Protein AF-A0A965CC34-F1 (afdb_monomer_lite)

Secondary structure (DSSP, 8-state):
-----SS---SSTTSEEEETTEEEEE-SSSEEEESSSEEEEP-TTHHHHHHHB-STTGGG-EEEEEGGGTEEEEEE-BTT-SS--EEEEEETTTTEEEEEE---SEEE--SSSSS-EEE-TTS-EEESS-SSEE-SSSS-EE--EEEEPPPB-SSSTTEEEEEEEEE--EE-TTPPTT---EEEEEEEEESSTTPPTT-PPTTT---EEEEEETT---B---EEESEEEEEEEE--TT---EE---EEEEEEEEE--S---

Structure (mmCIF, N/CA/C/O backbone):
data_AF-A0A965CC34-F1
#
_entry.id   AF-A0A965CC34-F1
#
loop_
_atom_site.group_PDB
_atom_site.id
_atom_site.type_symbol
_atom_site.label_atom_id
_atom_site.label_alt_id
_atom_site.label_comp_id
_atom_site.label_asym_id
_atom_site.label_entity_id
_atom_site.label_seq_id
_atom_site.pdbx_PDB_ins_code
_atom_site.Cartn_x
_atom_site.Cartn_y
_atom_site.Cartn_z
_atom_site.occupancy
_atom_site.B_iso_or_equiv
_atom_site.auth_seq_id
_atom_site.auth_comp_id
_atom_site.auth_asym_id
_atom_site.auth_atom_id
_atom_site.pdbx_PDB_model_num
ATOM 1 N N . ALA A 1 1 ? -34.365 8.353 18.454 1.00 64.19 1 ALA A N 1
ATOM 2 C CA . ALA A 1 1 ? -33.314 7.778 17.591 1.00 64.19 1 ALA A CA 1
ATOM 3 C C . ALA A 1 1 ? -33.977 7.247 16.325 1.00 64.19 1 ALA A C 1
ATOM 5 O O . ALA A 1 1 ? -35.030 6.634 16.446 1.00 64.19 1 ALA A O 1
ATOM 6 N N . GLN A 1 2 ? -33.421 7.529 15.146 1.00 77.69 2 GLN A N 1
ATOM 7 C CA . GLN A 1 2 ? -33.900 7.017 13.856 1.00 77.69 2 GLN A CA 1
ATOM 8 C C . GLN A 1 2 ? -32.904 5.964 13.358 1.00 77.69 2 GLN A C 1
ATOM 10 O O . GLN A 1 2 ? -31.703 6.218 13.379 1.00 77.69 2 GLN A O 1
ATOM 15 N N . LEU A 1 3 ? -33.389 4.788 12.947 1.00 78.38 3 LEU A N 1
ATOM 16 C CA . LEU A 1 3 ? -32.556 3.751 12.334 1.00 78.38 3 LEU A CA 1
ATOM 17 C C . LEU A 1 3 ? -32.165 4.199 10.918 1.00 78.38 3 LEU A C 1
ATOM 19 O O . LEU A 1 3 ? -33.041 4.511 10.114 1.00 78.38 3 LEU A O 1
ATOM 23 N N . LEU A 1 4 ? -30.862 4.257 10.634 1.00 77.44 4 LEU A N 1
ATOM 24 C CA . LEU A 1 4 ? -30.322 4.754 9.359 1.00 77.44 4 LEU A CA 1
ATOM 25 C C . LEU A 1 4 ? -29.967 3.632 8.369 1.00 77.44 4 LEU A C 1
ATOM 27 O O . LEU A 1 4 ? -29.810 3.893 7.180 1.00 77.44 4 LEU A O 1
ATOM 31 N N . GLY A 1 5 ? -29.861 2.392 8.846 1.00 76.50 5 GLY A N 1
ATOM 32 C CA . GLY A 1 5 ? -29.592 1.205 8.041 1.00 76.50 5 GLY A CA 1
ATOM 33 C C . GLY A 1 5 ? -29.791 -0.066 8.864 1.00 76.50 5 GLY A C 1
ATOM 34 O O . GLY A 1 5 ? -29.575 -0.056 10.073 1.00 76.50 5 GLY A O 1
ATOM 35 N N . ASP A 1 6 ? -30.218 -1.135 8.199 1.00 73.62 6 ASP A N 1
ATOM 36 C CA . ASP A 1 6 ? -30.360 -2.488 8.748 1.00 73.62 6 ASP A CA 1
ATOM 37 C C . ASP A 1 6 ? -29.499 -3.456 7.913 1.00 73.62 6 ASP A C 1
ATOM 39 O O . ASP A 1 6 ? -29.104 -3.116 6.795 1.00 73.62 6 ASP A O 1
ATOM 43 N N . ASN A 1 7 ? -29.181 -4.641 8.438 1.00 84.00 7 ASN A N 1
ATOM 44 C CA . ASN A 1 7 ? -28.269 -5.624 7.825 1.00 84.00 7 ASN A CA 1
ATOM 45 C C . ASN A 1 7 ? -26.854 -5.086 7.534 1.00 84.00 7 ASN A C 1
ATOM 47 O O . ASN A 1 7 ? -26.203 -5.488 6.567 1.00 84.00 7 ASN A O 1
ATOM 51 N N . ILE A 1 8 ? -26.371 -4.183 8.387 1.00 90.56 8 ILE A N 1
ATOM 52 C CA . ILE A 1 8 ? -24.975 -3.737 8.405 1.00 90.56 8 ILE A CA 1
ATOM 53 C C . ILE A 1 8 ? -24.200 -4.484 9.488 1.00 90.56 8 ILE A C 1
ATOM 55 O O . ILE A 1 8 ? -24.777 -5.030 10.426 1.00 90.56 8 ILE A O 1
ATOM 59 N N . SER A 1 9 ? -22.879 -4.504 9.360 1.00 94.69 9 SER A N 1
ATOM 60 C CA . SER A 1 9 ? -21.998 -5.162 10.322 1.00 94.69 9 SER A CA 1
ATOM 61 C C . SER A 1 9 ? -20.827 -4.259 10.678 1.00 94.69 9 SER A C 1
ATOM 63 O O . SER A 1 9 ? -20.492 -3.337 9.931 1.00 94.69 9 SER A O 1
ATOM 65 N N . ILE A 1 10 ? -20.208 -4.545 11.817 1.00 96.38 10 ILE A N 1
ATOM 66 C CA . ILE A 1 10 ? -18.969 -3.921 12.262 1.00 96.38 10 ILE A CA 1
ATOM 67 C C . ILE A 1 10 ? -18.042 -5.025 12.767 1.00 96.38 10 ILE A C 1
ATOM 69 O O . ILE A 1 10 ? -18.491 -5.930 13.468 1.00 96.38 10 ILE A O 1
ATOM 73 N N . MET A 1 11 ? -16.774 -4.985 12.359 1.00 97.12 11 MET A N 1
ATOM 74 C CA . MET A 1 11 ? -15.796 -6.022 12.699 1.00 97.12 11 MET A CA 1
ATOM 75 C C . MET A 1 11 ? -15.433 -5.997 14.189 1.00 97.12 11 MET A C 1
ATOM 77 O O . MET A 1 11 ? -15.313 -7.039 14.826 1.00 97.12 11 MET A O 1
ATOM 81 N N . SER A 1 12 ? -15.279 -4.800 14.752 1.00 97.38 12 SER A N 1
ATOM 82 C CA . SER A 1 12 ? -14.915 -4.597 16.152 1.00 97.38 12 SER A CA 1
ATOM 83 C C . SER A 1 12 ? -15.425 -3.237 16.652 1.00 97.38 12 SER A C 1
ATOM 85 O O . SER A 1 12 ? -15.730 -2.360 15.838 1.00 97.38 12 SER A O 1
ATOM 87 N N . PRO A 1 13 ? -15.457 -2.999 17.976 1.00 95.94 13 PRO A N 1
ATOM 88 C CA . PRO A 1 13 ? -15.808 -1.690 18.530 1.00 95.9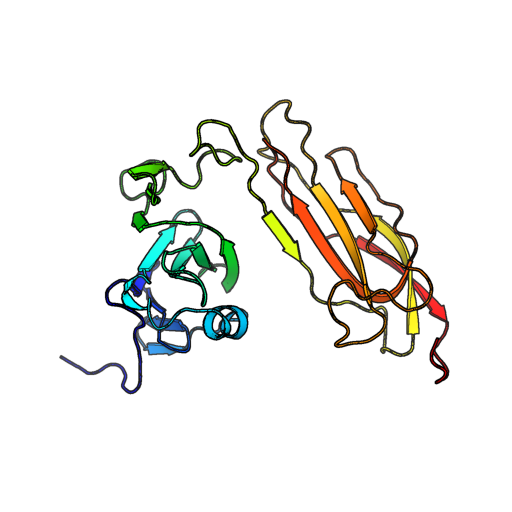4 13 PRO A CA 1
ATOM 89 C C . PRO A 1 13 ? -14.934 -0.529 18.027 1.00 95.94 13 PRO A C 1
ATOM 91 O O . PRO A 1 13 ? -15.420 0.595 17.950 1.00 95.94 13 PRO A O 1
ATOM 94 N N . ASN A 1 14 ? -13.676 -0.798 17.660 1.00 97.25 14 ASN A N 1
ATOM 95 C CA . ASN A 1 14 ? -12.704 0.212 17.229 1.00 97.25 14 ASN A CA 1
ATOM 96 C C . ASN A 1 14 ? -12.498 0.235 15.703 1.00 97.25 14 ASN A C 1
ATOM 98 O O . ASN A 1 14 ? -11.607 0.924 15.217 1.00 97.25 14 ASN A O 1
ATOM 102 N N . ALA A 1 15 ? -13.292 -0.512 14.928 1.00 97.62 15 ALA A N 1
ATOM 103 C CA . ALA A 1 15 ? -13.147 -0.633 13.472 1.00 97.62 15 ALA A CA 1
ATOM 104 C C . ALA A 1 15 ? -13.766 0.531 12.669 1.00 97.62 15 ALA A C 1
ATOM 106 O O . ALA A 1 15 ? -13.793 0.476 11.435 1.00 97.62 15 ALA A O 1
ATOM 107 N N . ALA A 1 16 ? -14.295 1.551 13.349 1.00 97.50 16 ALA A N 1
ATOM 108 C CA . ALA A 1 16 ? -14.929 2.721 12.754 1.00 97.50 16 ALA A CA 1
ATOM 109 C C . ALA A 1 16 ? -14.143 3.993 13.079 1.00 97.50 16 ALA A C 1
ATOM 111 O O . ALA A 1 16 ? -13.688 4.170 14.207 1.00 97.50 16 ALA A O 1
ATOM 112 N N . VAL A 1 17 ? -14.033 4.898 12.109 1.00 97.31 17 VAL A N 1
ATOM 113 C CA . VAL A 1 17 ? -13.362 6.188 12.284 1.00 97.31 17 VAL A CA 1
ATOM 114 C C . VAL A 1 17 ? -14.048 7.281 11.469 1.00 97.31 17 VAL A C 1
ATOM 116 O O . VAL A 1 17 ? -14.676 7.012 10.445 1.00 97.31 17 VAL A O 1
ATOM 119 N N . PHE A 1 18 ? -13.964 8.519 11.946 1.00 95.88 18 PHE A N 1
ATOM 120 C CA . PHE A 1 18 ? -14.495 9.693 11.260 1.00 95.88 18 PHE A CA 1
ATOM 121 C C . PHE A 1 18 ? -13.374 10.417 10.515 1.00 95.88 18 PHE A C 1
ATOM 123 O O . PHE A 1 18 ? -12.349 10.726 11.116 1.00 95.88 18 PHE A O 1
ATOM 130 N N . ALA A 1 19 ? -13.589 10.720 9.237 1.00 94.75 19 ALA A N 1
ATOM 131 C CA . ALA A 1 19 ? -12.670 11.493 8.409 1.00 94.75 19 ALA A CA 1
ATOM 132 C C . ALA A 1 19 ? -13.452 12.319 7.380 1.00 94.75 19 ALA A C 1
ATOM 134 O O . ALA A 1 19 ? -14.397 11.822 6.768 1.00 94.75 19 ALA A O 1
ATOM 135 N N . SER A 1 20 ? -13.062 13.580 7.175 1.00 92.25 20 SER A N 1
ATOM 136 C CA . SER A 1 20 ? -13.622 14.462 6.134 1.00 92.25 20 SER A CA 1
ATOM 137 C C . SER A 1 20 ? -15.165 14.482 6.065 1.00 92.25 20 SER A C 1
ATOM 139 O O . SER A 1 20 ? -15.774 14.364 5.003 1.00 92.25 20 SER A O 1
ATOM 141 N N . GLY A 1 21 ? -15.838 14.586 7.217 1.00 93.00 21 GLY A N 1
ATOM 142 C CA . GLY A 1 21 ? -17.306 14.673 7.262 1.00 93.00 21 GLY A CA 1
ATOM 143 C C . GLY A 1 21 ? -18.052 13.342 7.113 1.00 93.00 21 GLY A C 1
ATOM 144 O O . GLY A 1 21 ? -19.281 13.342 7.186 1.00 93.00 21 GLY A O 1
ATOM 145 N N . ALA A 1 22 ? -17.345 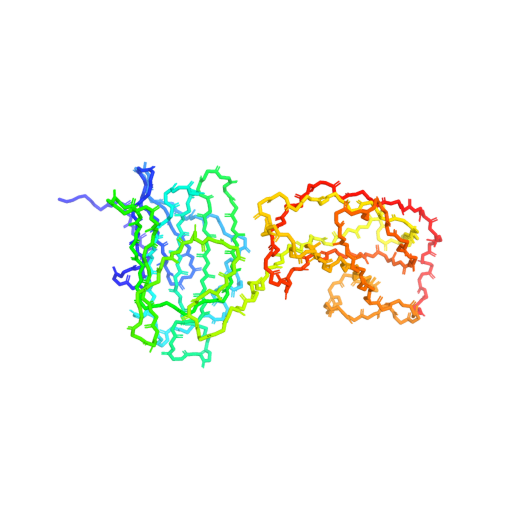12.221 6.950 1.00 96.25 22 ALA A N 1
ATOM 146 C CA . ALA A 1 22 ? -17.925 10.890 6.826 1.00 96.25 22 ALA A CA 1
ATOM 147 C C . ALA A 1 22 ? -17.370 9.923 7.882 1.00 96.25 22 ALA A C 1
ATOM 149 O O . ALA A 1 22 ? -16.251 10.069 8.371 1.00 96.25 22 ALA A O 1
ATOM 150 N N . VAL A 1 23 ? -18.161 8.911 8.240 1.00 97.06 23 VAL A N 1
ATOM 151 C CA . VAL A 1 23 ? -17.701 7.780 9.059 1.00 97.06 23 VAL A CA 1
ATOM 152 C C . VAL A 1 23 ? -17.401 6.612 8.137 1.00 97.06 23 VAL A C 1
ATOM 154 O O . VAL A 1 23 ? -18.265 6.205 7.364 1.00 97.06 23 VAL A O 1
ATOM 157 N N . TYR A 1 24 ? -16.208 6.047 8.253 1.00 97.88 24 TYR A N 1
ATOM 158 C CA . TYR A 1 24 ? -15.776 4.858 7.531 1.00 97.88 24 TYR A CA 1
ATOM 159 C 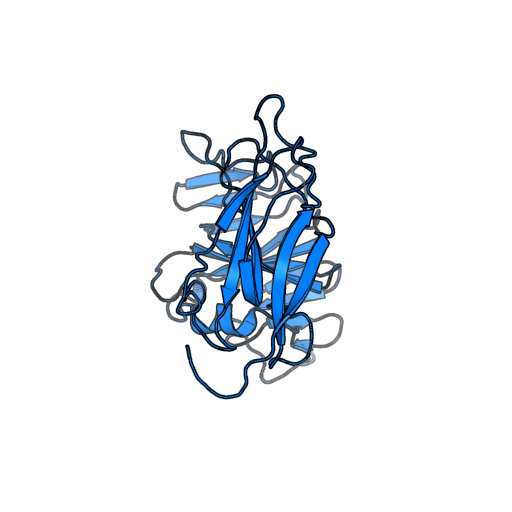C . TYR A 1 24 ? -15.597 3.713 8.519 1.00 97.88 24 TYR A C 1
ATOM 161 O O . TYR A 1 24 ? -15.080 3.917 9.618 1.00 97.88 24 TYR A O 1
ATOM 169 N N . TRP A 1 25 ? -16.013 2.502 8.155 1.00 98.00 25 TRP A N 1
ATOM 170 C CA . TRP A 1 25 ? -15.786 1.342 9.014 1.00 98.00 25 TRP A CA 1
ATOM 171 C C . TRP A 1 25 ? -15.614 0.037 8.249 1.00 98.00 25 TRP A C 1
ATOM 173 O O . TRP A 1 25 ? -16.153 -0.160 7.155 1.00 98.00 25 TRP A O 1
ATOM 183 N N . MET A 1 26 ? -14.876 -0.879 8.872 1.00 98.25 26 MET A N 1
ATOM 184 C CA . MET A 1 26 ? -14.753 -2.260 8.424 1.00 98.25 26 MET A CA 1
ATOM 185 C C . MET A 1 26 ? -15.896 -3.087 9.025 1.00 98.25 26 MET A C 1
ATOM 187 O O . MET A 1 26 ? -16.062 -3.158 10.245 1.00 98.25 26 MET A O 1
ATOM 191 N N . GLY A 1 27 ? -16.699 -3.707 8.163 1.00 97.06 27 GLY A N 1
ATOM 192 C CA . GLY A 1 27 ? -17.646 -4.750 8.542 1.00 97.06 27 GLY A CA 1
ATOM 193 C C . GLY A 1 27 ? -17.032 -6.142 8.432 1.00 97.06 27 GLY A C 1
ATOM 194 O O . GLY A 1 27 ? -15.847 -6.287 8.161 1.00 97.06 27 GLY A O 1
ATOM 195 N N . VAL A 1 28 ? -17.849 -7.177 8.610 1.00 95.00 28 VAL A N 1
ATOM 196 C CA . VAL A 1 28 ? -17.386 -8.577 8.623 1.00 95.00 28 VAL A CA 1
ATOM 197 C C . VAL A 1 28 ? -16.941 -9.069 7.235 1.00 95.00 28 VAL A C 1
ATOM 199 O O . VAL A 1 28 ? -16.069 -9.926 7.151 1.00 95.00 28 VAL A O 1
ATOM 202 N N . ASP A 1 29 ? -17.511 -8.536 6.148 1.00 94.38 29 ASP A N 1
ATOM 203 C CA . ASP A 1 29 ? -17.291 -9.020 4.770 1.00 94.38 29 ASP A CA 1
ATOM 204 C C . ASP A 1 29 ? -17.016 -7.917 3.723 1.00 94.38 29 ASP A C 1
ATOM 206 O O . ASP A 1 29 ? -16.761 -8.211 2.543 1.00 94.38 29 ASP A O 1
ATOM 210 N N . LYS A 1 30 ? -17.142 -6.647 4.122 1.00 95.50 30 LYS A N 1
ATOM 211 C CA . LYS A 1 30 ? -16.925 -5.458 3.285 1.00 95.50 30 LYS A CA 1
ATOM 212 C C . LYS A 1 30 ? -16.718 -4.203 4.133 1.00 95.50 30 LYS A C 1
ATOM 214 O O . LYS A 1 30 ? -16.936 -4.208 5.343 1.00 95.50 30 LYS A O 1
ATOM 219 N N . PHE A 1 31 ? -16.353 -3.120 3.460 1.00 97.75 31 PHE A N 1
ATOM 220 C CA . PHE A 1 31 ? -16.223 -1.790 4.040 1.00 97.75 31 PHE A CA 1
ATOM 221 C C . PHE A 1 31 ? -17.485 -0.967 3.803 1.00 97.75 31 PHE A C 1
ATOM 223 O O . PHE A 1 31 ? -18.204 -1.159 2.816 1.00 97.75 31 PHE A O 1
ATOM 230 N N . TYR A 1 32 ? -17.742 -0.030 4.702 1.00 97.31 32 TYR A N 1
ATOM 231 C CA . TYR A 1 32 ? -18.894 0.854 4.647 1.00 97.31 32 TYR A CA 1
ATOM 232 C C . TYR A 1 32 ? -18.468 2.300 4.886 1.00 97.31 32 TYR A C 1
ATOM 234 O O . TYR A 1 32 ? -17.445 2.571 5.519 1.00 97.31 32 TYR A O 1
ATOM 242 N N . ALA A 1 33 ? -19.285 3.220 4.387 1.00 96.69 33 ALA A N 1
ATOM 243 C CA . ALA A 1 33 ? -19.165 4.644 4.633 1.00 96.69 33 ALA A CA 1
ATOM 244 C C . ALA A 1 33 ? -20.536 5.244 4.970 1.00 96.69 33 ALA A C 1
ATOM 246 O O . ALA A 1 33 ? -21.579 4.749 4.528 1.00 96.69 33 ALA A O 1
ATOM 247 N N . TYR A 1 34 ? -20.527 6.325 5.741 1.00 95.69 34 TYR A N 1
ATOM 248 C CA . TYR A 1 34 ? -21.697 7.126 6.067 1.00 95.69 34 TYR A CA 1
ATOM 249 C C . TYR A 1 34 ? -21.377 8.610 5.903 1.00 95.69 34 TYR A C 1
ATOM 251 O O . TYR A 1 34 ? -20.596 9.162 6.671 1.00 95.69 34 TYR A O 1
ATOM 259 N N . ASP A 1 35 ? -22.022 9.248 4.931 1.00 93.81 35 ASP A N 1
ATOM 260 C CA . ASP A 1 35 ? -21.908 10.675 4.582 1.00 93.81 35 ASP A CA 1
ATOM 261 C C . ASP A 1 35 ? -23.281 11.386 4.617 1.00 93.81 35 ASP A C 1
ATOM 263 O O . ASP A 1 35 ? -23.511 12.393 3.952 1.00 93.81 35 ASP A O 1
ATOM 267 N N . GLY A 1 36 ? -24.229 10.829 5.379 1.00 91.31 36 GLY A N 1
ATOM 268 C CA . GLY A 1 36 ? -25.653 11.193 5.359 1.00 91.31 36 GLY A CA 1
ATOM 269 C C . GLY A 1 36 ? -26.555 10.031 4.938 1.00 91.31 36 GLY A C 1
ATOM 270 O O . GLY A 1 36 ? -27.748 10.023 5.242 1.00 91.31 36 GLY A O 1
ATOM 271 N N . ARG A 1 37 ? -25.980 9.002 4.311 1.00 92.44 37 ARG A N 1
ATOM 272 C CA . ARG A 1 37 ? -26.601 7.687 4.106 1.00 92.44 37 ARG A CA 1
ATOM 273 C C . ARG A 1 37 ? -25.565 6.586 4.276 1.00 92.44 37 ARG A C 1
ATOM 275 O O . ARG A 1 37 ? -24.393 6.792 3.984 1.00 92.44 37 ARG A O 1
ATOM 282 N N . VAL A 1 38 ? -25.995 5.411 4.728 1.00 94.06 38 VAL A N 1
ATOM 283 C CA . VAL A 1 38 ? -25.105 4.246 4.786 1.00 94.06 38 VAL A CA 1
ATOM 284 C C . VAL A 1 38 ? -24.932 3.679 3.381 1.00 94.06 38 VAL A C 1
ATOM 286 O O . VAL A 1 38 ? -25.917 3.404 2.695 1.00 94.06 38 VAL A O 1
ATOM 289 N N . GLN A 1 39 ? -23.687 3.483 2.961 1.00 94.12 39 GLN A N 1
ATOM 290 C CA . GLN A 1 39 ? -23.345 2.870 1.682 1.00 94.12 39 GLN A CA 1
ATOM 291 C C . GLN A 1 39 ? -22.194 1.877 1.841 1.00 94.12 39 GLN A C 1
ATOM 293 O O . GLN A 1 39 ? -21.315 2.042 2.686 1.00 94.12 39 GLN A O 1
ATOM 298 N N . THR A 1 40 ? -22.200 0.827 1.022 1.00 94.94 40 THR A N 1
ATOM 299 C CA . THR A 1 40 ? -21.028 -0.039 0.873 1.00 94.94 40 THR A CA 1
ATOM 300 C C . THR A 1 40 ? -19.939 0.740 0.155 1.00 94.94 40 THR A C 1
ATOM 302 O O . THR A 1 40 ? -20.188 1.309 -0.907 1.00 94.94 40 THR A O 1
ATOM 305 N N . LEU A 1 41 ? -18.739 0.741 0.723 1.00 95.75 41 LEU A N 1
ATOM 306 C CA . LEU A 1 41 ? -17.574 1.372 0.129 1.00 95.75 41 LEU A CA 1
ATOM 307 C C . LEU A 1 41 ? -16.967 0.417 -0.917 1.00 95.75 41 LEU A C 1
ATOM 309 O O . LEU A 1 41 ? -16.586 -0.703 -0.556 1.00 95.75 41 LEU A O 1
ATOM 313 N N . PRO A 1 42 ? -16.897 0.803 -2.207 1.00 95.44 42 PRO A N 1
ATOM 314 C CA . PRO A 1 42 ? -16.222 0.003 -3.224 1.00 95.44 42 PRO A CA 1
ATOM 315 C C . PRO A 1 42 ? -14.755 -0.220 -2.845 1.00 95.44 42 PRO A C 1
ATOM 317 O O . PRO A 1 42 ? -14.067 0.722 -2.457 1.00 95.44 42 PRO A O 1
ATOM 320 N N . CYS A 1 43 ? -14.295 -1.467 -2.930 1.00 95.69 43 CYS A N 1
ATOM 321 C CA . CYS A 1 43 ? -12.959 -1.863 -2.497 1.00 95.69 43 CYS A CA 1
ATOM 322 C C . CYS A 1 43 ? -12.397 -2.940 -3.422 1.00 95.69 43 CYS A C 1
ATOM 324 O O . CYS A 1 43 ? -12.891 -4.073 -3.436 1.00 95.69 43 CYS A O 1
ATOM 326 N N . ASP A 1 44 ? -11.337 -2.593 -4.147 1.00 93.62 44 ASP A N 1
ATOM 327 C CA . ASP A 1 44 ? -10.648 -3.506 -5.067 1.00 93.62 44 ASP A CA 1
ATOM 328 C C . ASP A 1 44 ? -9.876 -4.599 -4.313 1.00 93.62 44 ASP A C 1
ATOM 330 O O . ASP A 1 44 ? -9.717 -5.721 -4.792 1.00 93.62 44 ASP A O 1
ATOM 334 N N . LEU A 1 45 ? -9.489 -4.314 -3.066 1.00 94.88 45 LEU A N 1
ATOM 335 C CA . LEU A 1 45 ? -8.763 -5.231 -2.186 1.00 94.88 45 LEU A CA 1
ATOM 336 C C . LEU A 1 45 ? -9.673 -6.111 -1.322 1.00 94.88 45 LEU A C 1
ATOM 338 O O . LEU A 1 45 ? -9.181 -6.867 -0.484 1.00 94.88 45 LEU A O 1
ATOM 342 N N . ARG A 1 46 ? -10.999 -6.066 -1.513 1.00 95.12 46 ARG A N 1
ATOM 343 C CA . ARG A 1 46 ? -11.949 -6.798 -0.659 1.00 95.12 46 ARG A CA 1
ATOM 344 C C . ARG A 1 46 ? -11.616 -8.287 -0.581 1.00 95.12 46 ARG A C 1
ATOM 346 O O . ARG A 1 46 ? -11.590 -8.852 0.505 1.00 95.12 46 ARG A O 1
ATOM 353 N N . ARG A 1 47 ? -11.357 -8.936 -1.722 1.00 94.00 47 ARG A N 1
ATOM 354 C CA . ARG A 1 47 ? -11.020 -10.367 -1.724 1.00 94.00 47 ARG A CA 1
ATOM 355 C C . ARG A 1 47 ? -9.730 -10.628 -0.954 1.00 94.00 47 ARG A C 1
ATOM 357 O O . ARG A 1 47 ? -9.734 -11.540 -0.147 1.00 94.00 47 ARG A O 1
ATOM 364 N N . TYR A 1 48 ? -8.690 -9.827 -1.192 1.00 94.00 48 TYR A N 1
ATOM 365 C CA . TYR A 1 48 ? -7.389 -9.959 -0.536 1.00 94.00 48 TYR A CA 1
ATOM 366 C C . TYR A 1 48 ? -7.519 -9.891 0.993 1.00 94.00 48 TYR A C 1
ATOM 368 O O . TYR A 1 48 ? -7.066 -10.797 1.683 1.00 94.00 48 TYR A O 1
ATOM 376 N N . VAL A 1 49 ? -8.222 -8.877 1.509 1.00 96.94 49 VAL A N 1
ATOM 377 C CA . VAL A 1 49 ? -8.407 -8.681 2.956 1.00 96.94 49 VAL A CA 1
ATOM 378 C C . VAL A 1 49 ? -9.253 -9.799 3.566 1.00 96.94 49 VAL A C 1
ATOM 380 O O . VAL A 1 49 ? -8.820 -10.480 4.489 1.00 96.94 49 VAL A O 1
ATOM 383 N N . PHE A 1 50 ? -10.467 -10.021 3.055 1.00 96.94 50 PHE A N 1
ATOM 384 C CA . PHE A 1 50 ? -11.423 -10.911 3.721 1.00 96.94 50 PHE A CA 1
ATOM 385 C C . PHE A 1 50 ? -11.159 -12.405 3.479 1.00 96.94 50 PHE A C 1
ATOM 387 O O . PHE A 1 50 ? -11.778 -13.231 4.145 1.00 96.94 50 PHE A O 1
ATOM 394 N N . SER A 1 51 ? -10.257 -12.777 2.559 1.00 96.56 51 SER A N 1
ATOM 395 C CA . SER A 1 51 ? -9.804 -14.170 2.425 1.00 96.56 51 SER A CA 1
ATOM 396 C C . SER A 1 51 ? -8.702 -14.560 3.405 1.00 96.56 51 SER A C 1
ATOM 398 O O . SER A 1 51 ? -8.530 -15.750 3.644 1.00 96.56 51 SER A O 1
ATOM 400 N N . ASP A 1 52 ? -7.960 -13.582 3.931 1.00 96.62 52 ASP A N 1
ATOM 401 C CA . ASP A 1 52 ? -6.786 -13.797 4.788 1.00 96.62 52 ASP A CA 1
ATOM 402 C C . ASP A 1 52 ? -6.959 -13.189 6.188 1.00 96.62 52 ASP A C 1
ATOM 404 O O . ASP A 1 52 ? -6.026 -13.182 6.966 1.00 96.62 52 ASP A O 1
ATOM 408 N N . ILE A 1 53 ? -8.123 -12.649 6.555 1.00 97.25 53 ILE A N 1
ATOM 409 C CA . ILE A 1 53 ? -8.326 -12.055 7.887 1.00 97.25 53 ILE A CA 1
ATOM 410 C C . ILE A 1 53 ? -8.679 -13.111 8.944 1.00 97.25 53 ILE A C 1
ATOM 412 O O . ILE A 1 53 ? -9.535 -13.973 8.730 1.00 97.25 53 ILE A O 1
ATOM 416 N N . SER A 1 54 ? -8.085 -13.009 10.136 1.00 97.19 54 SER A N 1
ATOM 417 C CA . SER A 1 54 ? -8.460 -13.851 11.277 1.00 97.19 54 SER A CA 1
ATOM 418 C C . SER A 1 54 ? -9.721 -13.332 11.967 1.00 97.19 54 SER A C 1
ATOM 420 O O . SER A 1 54 ? -9.696 -12.361 12.725 1.00 97.19 54 SER A O 1
ATOM 422 N N . LEU A 1 55 ? -10.843 -14.031 11.774 1.00 95.75 55 LEU A N 1
ATOM 423 C CA . LEU A 1 55 ? -12.096 -13.720 12.477 1.00 95.75 55 LEU A CA 1
ATOM 424 C C . LEU A 1 55 ? -12.039 -14.057 13.976 1.00 95.75 55 LEU A C 1
ATOM 426 O O . LEU A 1 55 ? -12.774 -13.462 14.766 1.00 95.75 55 LEU A O 1
ATOM 430 N N . VAL A 1 56 ? -11.145 -14.966 14.382 1.00 97.12 56 VAL A N 1
ATOM 431 C CA . VAL A 1 56 ? -10.907 -15.296 15.799 1.00 97.12 56 VAL A CA 1
ATOM 432 C C . VAL A 1 56 ? -10.285 -14.104 16.532 1.00 97.12 56 VAL A C 1
ATOM 434 O O . VAL A 1 56 ? -10.605 -13.870 17.693 1.00 97.12 56 VAL A O 1
ATOM 437 N N . GLN A 1 57 ? -9.458 -13.314 15.839 1.00 96.94 57 GLN A N 1
ATOM 438 C CA . GLN A 1 57 ? -8.838 -12.094 16.363 1.00 96.94 57 GLN A CA 1
ATOM 439 C C . GLN A 1 57 ? -9.583 -10.809 15.964 1.00 96.94 57 GLN A C 1
ATOM 441 O O . GLN A 1 57 ? -9.035 -9.716 16.091 1.00 96.94 57 GLN A O 1
ATOM 446 N N . SER A 1 58 ? -10.841 -10.908 15.517 1.00 95.81 58 SER A N 1
ATOM 447 C CA . SER A 1 58 ? -11.649 -9.766 15.047 1.00 95.81 58 SER A CA 1
ATOM 448 C C . SER A 1 58 ? -11.690 -8.583 16.022 1.00 95.81 58 SER A C 1
ATOM 450 O O . SER A 1 58 ? -11.660 -7.433 15.592 1.00 95.81 58 SER A O 1
ATOM 452 N N . LEU A 1 59 ? -11.679 -8.833 17.336 1.00 97.06 59 LEU A N 1
ATOM 453 C CA . LEU A 1 59 ? -11.691 -7.773 18.353 1.00 97.06 59 LEU A CA 1
ATOM 454 C C . LEU A 1 59 ? -10.408 -6.927 18.401 1.00 97.06 59 LEU A C 1
ATOM 456 O O . LEU A 1 59 ? -10.438 -5.844 18.981 1.00 97.06 59 LEU A O 1
ATOM 460 N N . GLN A 1 60 ? -9.309 -7.388 17.797 1.00 97.19 60 GLN A N 1
ATOM 461 C CA . GLN A 1 60 ? -8.075 -6.611 17.654 1.00 97.19 60 GLN A CA 1
ATOM 462 C C . GLN A 1 60 ? -8.099 -5.668 16.449 1.00 97.19 60 GLN A C 1
ATOM 464 O O . GLN A 1 60 ? -7.193 -4.855 16.313 1.00 97.19 60 GLN A O 1
ATOM 469 N N . VAL A 1 61 ? -9.103 -5.754 15.571 1.00 98.31 61 VAL A N 1
ATOM 470 C CA . VAL A 1 61 ? -9.211 -4.836 14.435 1.00 98.31 61 VAL A CA 1
ATOM 471 C C . VAL A 1 61 ? -9.458 -3.423 14.951 1.00 98.31 61 VAL A C 1
ATOM 473 O O . VAL A 1 61 ? -10.324 -3.219 15.801 1.00 98.31 61 VAL A O 1
ATOM 476 N N . PHE A 1 62 ? -8.735 -2.436 14.436 1.00 98.50 62 PHE A N 1
ATOM 477 C CA . PHE A 1 62 ? -8.978 -1.031 14.754 1.00 98.50 62 PHE A CA 1
ATOM 478 C C . PHE A 1 62 ? -8.703 -0.134 13.551 1.00 98.50 62 PHE A C 1
ATOM 480 O O . PHE A 1 62 ? -7.986 -0.515 12.626 1.00 98.50 62 PHE A O 1
ATOM 487 N N . ALA A 1 63 ? -9.305 1.050 13.563 1.00 98.12 63 ALA A N 1
ATOM 488 C CA . ALA A 1 63 ? -9.153 2.053 12.526 1.00 98.12 63 ALA A CA 1
ATOM 489 C C . ALA A 1 63 ? -8.360 3.270 13.022 1.00 98.12 63 ALA A C 1
ATOM 491 O O . ALA A 1 63 ? -8.347 3.580 14.213 1.00 98.12 63 ALA A O 1
ATOM 492 N N . GLY A 1 64 ? -7.723 3.969 12.090 1.00 97.00 64 GLY A N 1
ATOM 493 C CA . GLY A 1 64 ? -7.026 5.232 12.312 1.00 97.00 64 GLY A CA 1
ATOM 494 C C . GLY A 1 64 ? -7.150 6.138 11.092 1.00 97.00 64 GLY A C 1
ATOM 495 O O . GLY A 1 64 ? -7.551 5.690 10.018 1.00 97.00 64 GLY A O 1
ATOM 496 N N . THR A 1 65 ? -6.824 7.414 11.254 1.00 96.69 65 THR 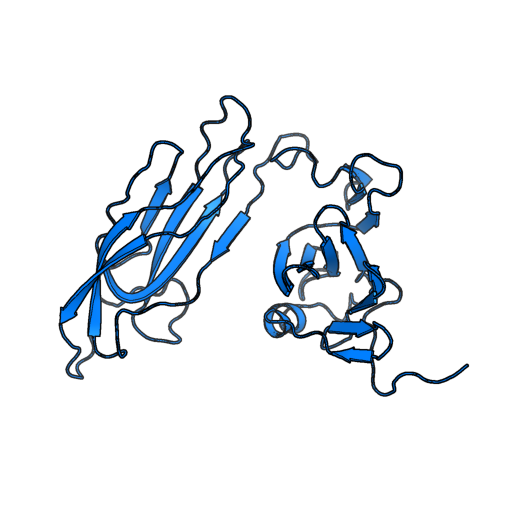A N 1
ATOM 497 C CA . THR A 1 65 ? -6.741 8.376 10.148 1.00 96.69 65 THR A CA 1
ATOM 498 C C . THR A 1 65 ? -5.324 8.889 9.995 1.00 96.69 65 THR A C 1
ATOM 500 O O . THR A 1 65 ? -4.538 8.867 10.946 1.00 96.69 65 THR A O 1
ATOM 503 N N . ASN A 1 66 ? -5.028 9.344 8.787 1.00 95.38 66 ASN A N 1
ATOM 504 C CA . ASN A 1 66 ? -3.878 10.178 8.492 1.00 95.38 66 ASN A CA 1
ATOM 505 C C . ASN A 1 66 ? -4.385 11.352 7.645 1.00 95.38 66 ASN A C 1
ATOM 507 O O . ASN A 1 66 ? -4.451 11.276 6.413 1.00 95.38 66 ASN A O 1
ATOM 511 N N . GLU A 1 67 ? -4.862 12.402 8.320 1.00 91.12 67 GLU A N 1
ATOM 512 C CA . GLU A 1 67 ? -5.523 13.544 7.674 1.00 91.12 67 GLU A CA 1
ATOM 513 C C . GLU A 1 67 ? -4.610 14.223 6.647 1.00 91.12 67 GLU A C 1
ATOM 515 O O . GLU A 1 67 ? -5.068 14.566 5.556 1.00 91.12 67 GLU A O 1
ATOM 520 N N . GLY A 1 68 ? -3.312 14.341 6.951 1.00 90.94 68 GLY A N 1
ATOM 521 C CA . GLY A 1 68 ? -2.324 14.969 6.068 1.00 90.94 68 GLY A CA 1
ATOM 522 C C . GLY A 1 68 ? -2.251 14.339 4.673 1.00 90.94 68 GLY A C 1
ATOM 523 O O . GLY A 1 68 ? -1.918 15.029 3.710 1.00 90.94 68 GLY A O 1
ATOM 524 N N . PHE A 1 69 ? -2.632 13.063 4.553 1.00 94.12 69 PHE A N 1
ATOM 525 C CA . PHE A 1 69 ? -2.611 12.298 3.304 1.00 94.12 69 PHE A CA 1
ATOM 526 C C . PHE A 1 69 ? -4.004 11.881 2.813 1.00 94.12 69 PHE A C 1
ATOM 528 O O . PHE A 1 69 ? -4.125 11.239 1.773 1.00 94.12 69 PHE A O 1
ATOM 535 N N . ASN A 1 70 ? -5.073 12.309 3.489 1.00 96.50 70 ASN A N 1
ATOM 536 C CA . ASN A 1 70 ? -6.458 11.946 3.183 1.00 96.50 70 ASN A CA 1
ATOM 537 C C . ASN A 1 70 ? -6.772 10.448 3.309 1.00 96.50 70 ASN A C 1
ATOM 539 O O . ASN A 1 70 ? -7.497 9.882 2.485 1.00 96.50 70 ASN A O 1
ATOM 543 N N . GLU A 1 71 ? -6.247 9.801 4.347 1.00 97.25 71 GLU A N 1
ATOM 544 C CA . GLU A 1 71 ? -6.305 8.346 4.474 1.00 97.25 71 GLU A CA 1
ATOM 545 C C . GLU A 1 71 ? -7.122 7.871 5.675 1.00 97.25 71 GLU A C 1
ATOM 547 O O . GLU A 1 71 ? -7.092 8.449 6.767 1.00 97.25 71 GLU A O 1
ATOM 552 N N . VAL A 1 72 ? -7.786 6.732 5.485 1.00 97.88 72 VAL A N 1
ATOM 553 C CA . VAL A 1 72 ? -8.327 5.894 6.555 1.00 97.88 72 VAL A CA 1
ATOM 554 C C . VAL A 1 72 ? -7.608 4.555 6.540 1.00 97.88 72 VAL A C 1
ATOM 556 O O . VAL A 1 72 ? -7.566 3.876 5.516 1.00 97.88 72 VAL A O 1
ATOM 559 N N . TRP A 1 73 ? -7.084 4.167 7.694 1.00 98.00 73 TRP A N 1
ATOM 560 C CA . TRP A 1 73 ? -6.334 2.941 7.907 1.00 98.00 73 TRP A CA 1
ATOM 561 C C . TRP A 1 73 ? -7.172 1.961 8.715 1.00 98.00 73 TRP A C 1
ATOM 563 O O . TRP A 1 73 ? -7.792 2.345 9.705 1.00 98.00 73 TRP A O 1
ATOM 573 N N . TRP A 1 74 ? -7.132 0.685 8.345 1.00 98.44 74 TRP A N 1
ATOM 574 C CA . TRP A 1 74 ? -7.611 -0.414 9.177 1.00 98.44 74 TRP A CA 1
ATOM 575 C C . TRP A 1 74 ? -6.498 -1.416 9.408 1.00 98.44 74 TRP A C 1
ATOM 577 O O . TRP A 1 74 ? -5.947 -1.975 8.460 1.00 98.44 74 TRP A O 1
ATOM 587 N N . PHE A 1 75 ? -6.225 -1.681 10.676 1.00 98.50 75 PHE A N 1
ATOM 588 C CA . PHE A 1 75 ? -5.248 -2.652 11.136 1.00 98.50 75 PHE A CA 1
ATOM 589 C C . PHE A 1 75 ? -5.952 -3.942 11.546 1.00 98.50 75 PHE A C 1
ATOM 591 O O . PHE A 1 75 ? -7.001 -3.898 12.192 1.00 98.50 75 PHE A O 1
ATOM 598 N N . TYR A 1 76 ? -5.402 -5.091 11.158 1.00 98.38 76 TYR A N 1
ATOM 599 C CA . TYR A 1 76 ? -6.000 -6.399 11.420 1.00 98.38 76 TYR A CA 1
ATOM 600 C C . TYR A 1 76 ? -4.950 -7.512 11.518 1.00 98.38 76 TYR A C 1
ATOM 602 O O . TYR A 1 76 ? -3.789 -7.343 11.146 1.00 98.38 76 TYR A O 1
ATOM 610 N N . CYS A 1 77 ? -5.377 -8.658 12.050 1.00 98.31 77 CYS A N 1
ATOM 611 C CA . CYS A 1 77 ? -4.578 -9.881 12.085 1.00 98.31 77 CYS A CA 1
ATOM 612 C C . CYS A 1 77 ? -4.839 -10.697 10.812 1.00 98.31 77 CYS A C 1
ATOM 614 O O . CYS A 1 77 ? -6.005 -10.962 10.489 1.00 98.31 77 CYS A O 1
ATOM 616 N N . SER A 1 78 ? -3.784 -11.132 10.126 1.00 97.75 78 SER A N 1
ATOM 617 C CA . SER A 1 78 ? -3.873 -12.181 9.104 1.00 97.75 78 SER A CA 1
ATOM 618 C C . SER A 1 78 ? -4.337 -13.516 9.709 1.00 97.75 78 SER A C 1
ATOM 620 O O . SER A 1 78 ? -4.358 -13.679 10.931 1.00 97.75 78 SER A O 1
ATOM 622 N N . ALA A 1 79 ? -4.744 -14.472 8.872 1.00 96.75 79 ALA A N 1
ATOM 623 C CA . ALA A 1 79 ? -5.470 -15.680 9.263 1.00 96.75 79 ALA A CA 1
ATOM 624 C C . ALA A 1 79 ? -4.678 -16.531 10.262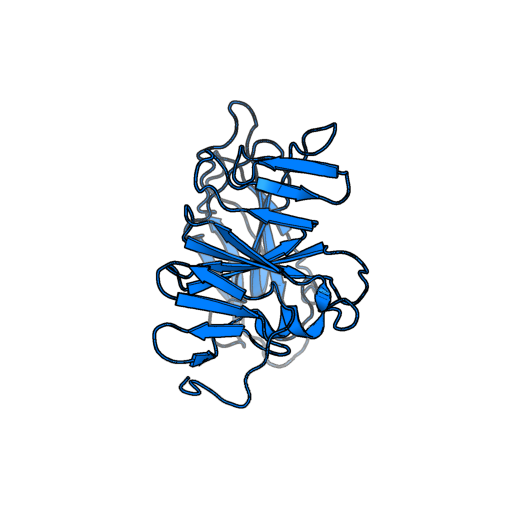 1.00 96.75 79 ALA A C 1
ATOM 626 O O . ALA A 1 79 ? -5.253 -17.058 11.217 1.00 96.75 79 ALA A O 1
ATOM 627 N N . ASP A 1 80 ? -3.360 -16.580 10.070 1.00 95.44 80 ASP A N 1
ATOM 628 C CA . ASP A 1 80 ? -2.420 -17.338 10.893 1.00 95.44 80 ASP A CA 1
ATOM 629 C C . ASP A 1 80 ? -1.784 -16.501 12.020 1.00 95.44 80 ASP A C 1
ATOM 631 O O . ASP A 1 80 ? -0.992 -17.022 12.808 1.00 95.44 80 ASP A O 1
ATOM 635 N N . SER A 1 81 ? -2.123 -15.212 12.133 1.00 97.38 81 SER A N 1
ATOM 636 C CA . SER A 1 81 ? -1.565 -14.319 13.148 1.00 97.38 81 SER A CA 1
ATOM 637 C C . SER A 1 81 ? -2.475 -14.175 14.369 1.00 97.38 81 SER A C 1
ATOM 639 O O . SER A 1 81 ? -3.698 -14.041 14.278 1.00 97.38 81 SER A O 1
ATOM 641 N N . THR A 1 82 ? -1.864 -14.147 15.555 1.00 97.06 82 THR A N 1
ATOM 642 C CA . THR A 1 82 ? -2.543 -13.826 16.822 1.00 97.06 82 THR A CA 1
ATOM 643 C C . THR A 1 82 ? -2.419 -12.358 17.219 1.00 97.06 82 THR A C 1
ATOM 645 O O . THR A 1 82 ? -2.939 -11.958 18.259 1.00 97.06 82 THR A O 1
ATOM 648 N N . THR A 1 83 ? -1.706 -11.566 16.428 1.00 97.56 83 THR A N 1
ATOM 649 C CA . THR A 1 83 ? -1.408 -10.152 16.667 1.00 97.56 83 THR A CA 1
ATOM 650 C C . THR A 1 83 ? -1.559 -9.370 15.372 1.00 97.56 83 THR A C 1
ATOM 652 O O . THR A 1 83 ? -1.386 -9.920 14.288 1.00 97.56 83 THR A O 1
ATOM 655 N N . VAL A 1 84 ? -1.856 -8.080 15.461 1.00 98.06 84 VAL A N 1
ATOM 656 C CA . VAL A 1 84 ? -1.973 -7.219 14.284 1.00 98.06 84 VAL A CA 1
ATOM 657 C C . VAL A 1 84 ? -0.649 -7.200 13.520 1.00 98.06 84 VAL A C 1
ATOM 659 O O . VAL A 1 84 ? 0.392 -6.861 14.080 1.00 98.06 84 VAL A O 1
ATOM 662 N N . ASP A 1 85 ? -0.704 -7.553 12.242 1.00 97.56 85 ASP A N 1
ATOM 663 C CA . ASP A 1 85 ? 0.442 -7.641 11.330 1.00 97.56 85 ASP A CA 1
ATOM 664 C C . ASP A 1 85 ? 0.146 -7.042 9.946 1.00 97.56 85 ASP A C 1
ATOM 666 O O . ASP A 1 85 ? 1.067 -6.792 9.163 1.00 97.56 85 ASP A O 1
ATOM 670 N N . ARG A 1 86 ? -1.128 -6.778 9.640 1.00 97.62 86 ARG A N 1
ATOM 671 C CA . ARG A 1 86 ? -1.586 -6.244 8.358 1.00 97.62 86 ARG A CA 1
ATOM 672 C C . ARG A 1 86 ? -2.316 -4.929 8.533 1.00 97.62 86 ARG A C 1
ATOM 674 O O . ARG A 1 86 ? -2.967 -4.676 9.549 1.00 97.62 86 ARG A O 1
ATOM 681 N N . TYR A 1 87 ? -2.269 -4.129 7.478 1.00 97.56 87 TYR A N 1
ATOM 682 C CA . TYR A 1 87 ? -3.137 -2.978 7.334 1.00 97.56 87 TYR A CA 1
ATOM 683 C C . TYR A 1 87 ? -3.671 -2.861 5.908 1.00 97.56 87 TYR A C 1
ATOM 685 O O . TYR A 1 87 ? -3.101 -3.391 4.948 1.00 97.56 87 TYR A O 1
ATOM 693 N N . VAL A 1 88 ? -4.788 -2.159 5.782 1.00 98.12 88 VAL A N 1
ATOM 694 C CA . VAL A 1 88 ? -5.358 -1.710 4.514 1.00 98.12 88 VAL A CA 1
ATOM 695 C C . VAL A 1 88 ? -5.737 -0.243 4.648 1.00 98.12 88 VAL A C 1
ATOM 697 O O . VAL A 1 88 ? -6.257 0.170 5.685 1.00 98.12 88 VAL A O 1
ATOM 700 N N . VAL A 1 89 ? -5.461 0.534 3.609 1.00 98.12 89 VAL A N 1
ATOM 701 C CA . VAL A 1 89 ? -5.686 1.976 3.572 1.00 98.12 89 VAL A CA 1
ATOM 702 C C . VAL A 1 89 ? -6.635 2.314 2.438 1.00 98.12 89 VAL A C 1
ATOM 704 O O . VAL A 1 89 ? -6.544 1.749 1.345 1.00 98.12 89 VAL A O 1
ATOM 707 N N . PHE A 1 90 ? -7.531 3.254 2.708 1.00 98.31 90 PHE A N 1
ATOM 708 C CA . PHE A 1 90 ? -8.337 3.924 1.704 1.00 98.31 90 PHE A CA 1
ATOM 709 C C . PHE A 1 90 ? -8.006 5.412 1.687 1.00 98.31 90 PHE A C 1
ATOM 711 O O . PHE A 1 90 ? -8.213 6.099 2.690 1.00 98.31 90 PHE A O 1
ATOM 718 N N . ASN A 1 91 ? -7.552 5.914 0.539 1.00 97.75 91 ASN A N 1
ATOM 719 C CA . ASN A 1 91 ? -7.446 7.348 0.310 1.00 97.75 91 ASN A CA 1
ATOM 720 C C . ASN A 1 91 ? -8.805 7.876 -0.163 1.00 97.75 91 ASN A C 1
ATOM 722 O O . ASN A 1 91 ? -9.249 7.561 -1.270 1.00 97.75 91 ASN A O 1
ATOM 726 N N . TYR A 1 92 ? -9.491 8.669 0.660 1.00 95.62 92 TYR A N 1
ATOM 727 C CA . TYR A 1 92 ? -10.854 9.114 0.352 1.00 95.62 92 TYR A CA 1
ATOM 728 C C . TYR A 1 92 ? -10.919 10.251 -0.676 1.00 95.62 92 TYR A C 1
ATOM 730 O O . TYR A 1 92 ? -11.993 10.499 -1.233 1.00 95.62 92 TYR A O 1
ATOM 738 N N . LEU A 1 93 ? -9.801 10.929 -0.949 1.00 96.38 93 LEU A N 1
ATOM 739 C CA . LEU A 1 93 ? -9.721 11.966 -1.978 1.00 96.38 93 LEU A CA 1
ATOM 740 C C . LEU A 1 93 ? -9.481 11.344 -3.359 1.00 96.38 93 LEU A C 1
ATOM 742 O O . LEU A 1 93 ? -10.223 11.619 -4.303 1.00 96.38 93 LEU A O 1
ATOM 746 N N . GLU A 1 94 ? -8.482 10.469 -3.458 1.00 95.75 94 GLU A N 1
ATOM 747 C CA . GLU A 1 94 ? -8.078 9.809 -4.707 1.00 95.75 94 GLU A CA 1
ATOM 748 C C . GLU A 1 94 ? -8.917 8.567 -5.032 1.00 95.75 94 GLU A C 1
ATOM 750 O O . GLU A 1 94 ? -8.976 8.134 -6.181 1.00 95.75 94 GLU A O 1
ATOM 755 N N . LYS A 1 95 ? -9.621 8.025 -4.031 1.00 95.56 95 LYS A N 1
ATOM 756 C CA . LYS A 1 95 ? -10.440 6.806 -4.110 1.00 95.56 95 LYS A CA 1
ATOM 757 C C . LYS A 1 95 ? -9.637 5.565 -4.494 1.00 95.56 95 LYS A C 1
ATOM 759 O O . LYS A 1 95 ? -10.133 4.705 -5.220 1.00 95.56 95 LYS A O 1
ATOM 764 N N . VAL A 1 96 ? -8.420 5.466 -3.974 1.00 96.00 96 VAL A N 1
ATOM 765 C CA . VAL A 1 96 ? -7.523 4.328 -4.191 1.00 96.00 96 VAL A CA 1
ATOM 766 C C . VAL A 1 96 ? -7.317 3.537 -2.905 1.00 96.00 96 VAL A C 1
ATOM 768 O O . VAL A 1 96 ? -7.480 4.052 -1.796 1.00 96.00 96 VAL A O 1
ATOM 771 N N . TRP A 1 97 ? -6.974 2.264 -3.079 1.00 97.44 97 TRP A N 1
ATOM 772 C CA . TRP A 1 97 ? -6.744 1.314 -2.002 1.00 97.44 97 TRP A CA 1
ATOM 773 C C . TRP A 1 97 ? -5.339 0.737 -2.091 1.00 97.44 97 TRP A C 1
ATOM 775 O O . TRP A 1 97 ? -4.894 0.343 -3.168 1.00 97.44 97 TRP A O 1
ATOM 785 N N . TYR A 1 98 ? -4.676 0.616 -0.951 1.00 95.81 98 TYR A N 1
ATOM 786 C CA . TYR A 1 98 ? -3.384 -0.055 -0.828 1.00 95.81 98 TYR A CA 1
ATOM 787 C C . TYR A 1 98 ? -3.316 -0.806 0.496 1.00 95.81 98 TYR A C 1
ATOM 789 O O . TYR A 1 98 ? -4.125 -0.610 1.403 1.00 95.81 98 TYR A O 1
ATOM 797 N N . TYR A 1 99 ? -2.387 -1.747 0.575 1.00 96.06 99 TYR A N 1
ATOM 798 C CA . TYR A 1 99 ? -2.221 -2.631 1.716 1.00 96.06 99 TYR A CA 1
ATOM 799 C C . TYR A 1 99 ? -0.746 -2.803 2.028 1.00 96.06 99 TYR A C 1
ATOM 801 O O . TYR A 1 99 ? 0.117 -2.601 1.175 1.00 96.06 99 TYR A O 1
ATOM 809 N N . GLY A 1 100 ? -0.469 -3.260 3.240 1.00 95.12 100 GLY A N 1
ATOM 810 C CA . GLY A 1 100 ? 0.886 -3.588 3.632 1.00 95.12 100 GLY A CA 1
ATOM 811 C C . GLY A 1 100 ? 0.940 -4.431 4.889 1.00 95.12 100 GLY A C 1
ATOM 812 O O . GLY A 1 100 ? -0.064 -4.955 5.386 1.00 95.12 100 GLY A O 1
ATOM 813 N N . THR A 1 101 ? 2.159 -4.586 5.381 1.00 94.38 101 THR A N 1
ATOM 814 C CA . THR A 1 101 ? 2.465 -5.273 6.631 1.00 94.38 101 THR A CA 1
ATOM 815 C C . THR A 1 101 ? 2.998 -4.260 7.619 1.00 94.38 101 THR A C 1
ATOM 817 O O . THR A 1 101 ? 3.976 -3.572 7.331 1.00 94.38 101 THR A O 1
ATOM 820 N N . MET A 1 102 ? 2.367 -4.160 8.779 1.00 94.31 102 MET A N 1
ATOM 821 C CA . MET A 1 102 ? 2.847 -3.323 9.869 1.00 94.31 102 MET A CA 1
ATOM 822 C C . MET A 1 102 ? 2.179 -3.778 11.157 1.00 94.31 102 MET A C 1
ATOM 824 O O . MET A 1 102 ? 0.955 -3.859 11.236 1.00 94.31 102 MET A O 1
ATOM 828 N N . ALA A 1 103 ? 2.986 -4.045 12.179 1.00 95.00 103 ALA A N 1
ATOM 829 C CA . ALA A 1 103 ? 2.472 -4.401 13.488 1.00 95.00 103 ALA A CA 1
ATOM 830 C C . ALA A 1 103 ? 2.257 -3.134 14.320 1.00 95.00 103 ALA A C 1
ATOM 832 O O . ALA A 1 103 ? 3.226 -2.473 14.712 1.00 95.00 103 ALA A O 1
ATOM 833 N N . ARG A 1 104 ? 0.990 -2.791 14.570 1.00 95.88 104 ARG A N 1
ATOM 834 C CA . ARG A 1 104 ? 0.573 -1.671 15.424 1.00 95.88 104 ARG A CA 1
ATOM 835 C C . ARG A 1 104 ? -0.514 -2.117 16.387 1.00 95.88 104 ARG A C 1
ATOM 837 O O . ARG A 1 104 ? -1.394 -2.884 16.022 1.00 95.88 104 ARG A O 1
ATOM 844 N N . THR A 1 105 ? -0.457 -1.621 17.614 1.00 96.56 105 THR A N 1
ATOM 845 C CA . THR A 1 105 ? -1.438 -1.904 18.674 1.00 96.56 105 THR A CA 1
ATOM 846 C C . THR A 1 105 ? -2.405 -0.747 18.893 1.00 96.56 105 THR A C 1
ATOM 848 O O . THR A 1 105 ? -3.496 -0.947 19.422 1.00 96.56 105 THR A O 1
ATOM 851 N N . ALA A 1 106 ? -2.015 0.460 18.484 1.00 96.06 106 ALA A N 1
ATOM 852 C CA . ALA A 1 106 ? -2.845 1.652 18.518 1.00 96.06 106 ALA A CA 1
ATOM 853 C C . ALA A 1 106 ? -2.377 2.656 17.462 1.00 96.06 106 ALA A C 1
ATOM 855 O O . ALA A 1 106 ? -1.202 2.669 17.084 1.00 96.06 106 ALA A O 1
ATOM 856 N N . TRP A 1 107 ? -3.291 3.528 17.044 1.00 96.75 107 TRP A N 1
ATOM 857 C CA . TRP A 1 107 ? -3.021 4.643 16.144 1.00 96.75 107 TRP A CA 1
ATOM 858 C C . TRP A 1 107 ? -3.745 5.898 16.626 1.00 96.75 107 TRP A C 1
ATOM 860 O O . TRP A 1 107 ? -4.895 5.831 17.060 1.00 96.75 107 TRP A O 1
ATOM 870 N N . SER A 1 108 ? -3.071 7.039 16.545 1.00 94.75 108 SER A N 1
ATOM 871 C CA . SER A 1 108 ? -3.617 8.359 16.839 1.00 94.75 108 SER A CA 1
ATOM 872 C C . SER A 1 108 ? -3.082 9.353 15.822 1.00 94.75 108 SER A C 1
ATOM 874 O O . SER A 1 108 ? -1.872 9.521 15.701 1.00 94.75 108 SER A O 1
ATOM 876 N N . ASP A 1 109 ? -3.983 10.055 15.146 1.00 92.75 109 ASP A N 1
ATOM 877 C CA . ASP A 1 109 ? -3.622 11.063 14.149 1.00 92.75 109 ASP A CA 1
ATOM 878 C C . ASP A 1 109 ? -2.943 12.303 14.776 1.00 92.75 109 ASP A C 1
ATOM 880 O O . ASP A 1 109 ? -2.979 12.517 15.999 1.00 92.75 109 ASP A O 1
ATOM 884 N N . SER A 1 110 ? -2.321 13.132 13.938 1.00 79.31 110 SER A N 1
ATOM 885 C CA . SER A 1 110 ? -1.595 14.357 14.288 1.00 79.31 110 SER A CA 1
ATOM 886 C C . SER A 1 110 ? -2.537 15.533 14.578 1.00 79.31 110 SER A C 1
ATOM 888 O O . SER A 1 110 ? -2.568 16.517 13.850 1.00 79.31 110 SER A O 1
ATOM 890 N N . GLY A 1 111 ? -3.326 15.458 15.656 1.00 76.19 111 GLY A N 1
ATOM 891 C CA . GLY A 1 111 ? -4.220 16.565 16.037 1.00 76.19 111 GLY A CA 1
ATOM 892 C C . GLY A 1 111 ? -3.483 17.788 16.613 1.00 76.19 111 GLY A C 1
ATOM 893 O O . GLY A 1 111 ? -3.695 18.917 16.190 1.00 76.19 111 GLY A O 1
ATOM 894 N N . LEU A 1 112 ? -2.614 17.568 17.605 1.00 81.56 112 LEU A N 1
ATOM 895 C CA . LEU A 1 112 ? -1.786 18.609 18.251 1.00 81.56 112 LEU A CA 1
ATOM 896 C C . LEU A 1 112 ? -0.281 18.336 18.122 1.00 81.56 112 LEU A C 1
ATOM 898 O O . LEU A 1 112 ? 0.534 19.048 18.704 1.00 81.56 112 LEU A O 1
ATOM 902 N N . ARG A 1 113 ? 0.080 17.245 17.449 1.00 86.31 113 ARG A N 1
ATOM 903 C CA . ARG A 1 113 ? 1.456 16.776 17.278 1.00 86.31 113 ARG A CA 1
ATOM 904 C C . ARG A 1 113 ? 1.869 16.984 15.833 1.00 86.31 113 ARG A C 1
ATOM 906 O O . ARG A 1 113 ? 1.008 16.977 14.966 1.00 86.31 113 ARG A O 1
ATOM 913 N N . ASP A 1 114 ? 3.171 17.072 15.596 1.00 89.69 114 ASP A N 1
ATOM 914 C CA . ASP A 1 114 ? 3.713 17.250 14.245 1.00 89.69 114 ASP A CA 1
ATOM 915 C C . ASP A 1 114 ? 3.492 16.017 13.351 1.00 89.69 114 ASP A C 1
ATOM 917 O O . ASP A 1 114 ? 3.391 16.148 12.138 1.00 89.69 114 ASP A O 1
ATOM 921 N N . TYR A 1 115 ? 3.393 14.828 13.959 1.00 93.81 115 TYR A N 1
ATOM 922 C CA . TYR A 1 115 ? 3.293 13.543 13.266 1.00 93.81 115 TYR A CA 1
ATOM 923 C C . TYR A 1 115 ? 2.263 12.624 13.934 1.00 93.81 115 TYR A C 1
ATOM 925 O O . TYR A 1 115 ? 2.160 12.641 15.175 1.00 93.81 115 TYR A O 1
ATOM 933 N N . PRO A 1 116 ? 1.548 11.772 13.170 1.00 95.12 116 PRO A N 1
ATOM 934 C CA . PRO A 1 116 ? 0.718 10.726 13.748 1.00 95.12 116 PRO A CA 1
ATOM 935 C C . PRO A 1 116 ? 1.549 9.820 14.659 1.00 95.12 116 PRO A C 1
ATOM 937 O O . PRO A 1 116 ? 2.747 9.608 14.455 1.00 95.12 116 PRO A O 1
ATOM 940 N N . GLN A 1 117 ? 0.923 9.310 15.710 1.00 95.31 117 GLN A N 1
ATOM 941 C CA . GLN A 1 117 ? 1.557 8.448 16.698 1.00 95.31 117 GLN A CA 1
ATOM 942 C C . GLN A 1 117 ? 0.962 7.057 16.609 1.00 95.31 117 GLN A C 1
ATOM 944 O O . GLN A 1 117 ? -0.255 6.887 16.525 1.00 95.31 117 GLN A O 1
ATOM 949 N N . SER A 1 118 ? 1.811 6.050 16.730 1.00 96.44 118 SER A N 1
ATOM 950 C CA . SER A 1 118 ? 1.360 4.672 16.857 1.00 96.44 118 SER A CA 1
ATOM 951 C C . SER A 1 118 ? 2.097 3.957 17.980 1.00 96.44 118 SER A C 1
ATOM 953 O O . SER A 1 118 ? 3.173 4.386 18.399 1.00 96.44 118 SER A O 1
ATOM 955 N N . ALA A 1 119 ? 1.500 2.885 18.489 1.00 96.75 119 ALA A N 1
ATOM 956 C CA . ALA A 1 119 ? 2.144 1.985 19.436 1.00 96.75 119 ALA A CA 1
ATOM 957 C C . ALA A 1 119 ? 2.410 0.635 18.769 1.00 96.75 119 ALA A C 1
ATOM 959 O O . ALA A 1 119 ? 1.662 0.219 17.881 1.00 96.75 119 ALA A O 1
ATOM 960 N N . ASP A 1 120 ? 3.459 -0.059 19.198 1.00 95.50 120 ASP A N 1
ATOM 961 C CA . ASP A 1 120 ? 3.796 -1.398 18.718 1.00 95.50 120 ASP A CA 1
ATOM 962 C C . ASP A 1 120 ? 3.855 -2.429 19.857 1.00 95.50 120 ASP A C 1
ATOM 964 O O . ASP A 1 120 ? 3.606 -2.126 21.026 1.00 95.50 120 ASP A O 1
ATOM 968 N N . TYR A 1 121 ? 4.176 -3.678 19.515 1.00 95.25 121 TYR A N 1
ATOM 969 C CA . TYR A 1 121 ? 4.301 -4.771 20.484 1.00 95.25 121 TYR A CA 1
ATOM 970 C C . TYR A 1 121 ? 5.606 -4.735 21.303 1.00 95.25 121 TYR A C 1
ATOM 972 O O . TYR A 1 121 ? 5.762 -5.528 22.228 1.00 95.25 121 TYR A O 1
ATOM 980 N N . ASN A 1 122 ? 6.519 -3.801 21.015 1.00 94.81 122 ASN A N 1
ATOM 981 C CA . ASN A 1 122 ? 7.777 -3.612 21.743 1.00 94.81 122 ASN A CA 1
ATOM 982 C C . ASN A 1 122 ? 7.666 -2.519 22.821 1.00 94.81 122 ASN A C 1
ATOM 984 O O . ASN A 1 122 ? 8.679 -2.086 23.368 1.00 94.81 122 ASN A O 1
ATOM 988 N N . ASN A 1 123 ? 6.442 -2.090 23.151 1.00 94.62 123 ASN A N 1
ATOM 989 C CA . ASN A 1 123 ? 6.150 -1.024 24.113 1.00 94.62 123 ASN A CA 1
ATOM 990 C C . ASN A 1 123 ? 6.752 0.335 23.717 1.00 94.62 123 ASN A C 1
ATOM 992 O O . ASN A 1 123 ? 7.146 1.119 24.584 1.00 94.62 123 ASN A O 1
ATOM 996 N N . ARG A 1 124 ? 6.829 0.626 22.413 1.00 94.75 124 ARG A N 1
ATOM 997 C CA . ARG A 1 124 ? 7.315 1.908 21.888 1.00 94.75 124 ARG A CA 1
ATOM 998 C C . ARG A 1 124 ? 6.153 2.765 21.402 1.00 94.75 124 ARG A C 1
ATOM 1000 O O . ARG A 1 124 ? 5.147 2.245 20.926 1.00 94.75 124 ARG A O 1
ATOM 1007 N N . ILE A 1 125 ? 6.329 4.083 21.486 1.00 94.44 125 ILE A N 1
ATOM 1008 C CA . ILE A 1 125 ? 5.514 5.058 20.756 1.00 94.44 125 ILE A CA 1
ATOM 1009 C C . ILE A 1 125 ? 6.349 5.557 19.583 1.00 94.44 125 ILE A C 1
ATOM 1011 O O . ILE A 1 125 ? 7.487 5.984 19.774 1.00 94.44 125 ILE A O 1
ATOM 1015 N N . LEU A 1 126 ? 5.791 5.474 18.381 1.00 94.81 126 LEU A N 1
ATOM 1016 C CA . LEU A 1 126 ? 6.483 5.735 17.128 1.00 94.81 126 LEU A CA 1
ATOM 1017 C C . LEU A 1 126 ? 5.816 6.901 16.395 1.00 94.81 126 LEU A C 1
ATOM 1019 O O . LEU A 1 126 ? 4.608 6.858 16.145 1.00 94.81 126 LEU A O 1
ATOM 1023 N N . ASN A 1 127 ? 6.611 7.890 15.981 1.00 94.81 127 ASN A N 1
ATOM 1024 C CA . ASN A 1 127 ? 6.180 8.883 14.995 1.00 94.81 127 ASN A CA 1
ATOM 1025 C C . ASN A 1 127 ? 6.013 8.185 13.642 1.00 94.81 127 ASN A C 1
ATOM 1027 O O . ASN A 1 127 ? 6.917 7.474 13.208 1.00 94.81 127 ASN A O 1
ATOM 1031 N N . GLN A 1 128 ? 4.856 8.344 13.013 1.00 94.38 128 GLN A N 1
ATOM 1032 C CA . GLN A 1 128 ? 4.606 7.898 11.639 1.00 94.38 128 GLN A CA 1
ATOM 1033 C C . GLN A 1 128 ? 4.808 9.076 10.684 1.00 94.38 128 GLN A C 1
ATOM 1035 O O . GLN A 1 128 ? 4.841 10.216 11.137 1.00 94.38 128 GLN A O 1
ATOM 1040 N N . GLU A 1 129 ? 4.968 8.818 9.387 1.00 92.56 129 GLU A N 1
ATOM 1041 C CA . GLU A 1 129 ? 5.225 9.874 8.390 1.00 92.56 129 GLU A CA 1
ATOM 1042 C C . GLU A 1 129 ? 6.478 10.727 8.686 1.00 92.56 129 GLU A C 1
ATOM 1044 O O . GLU A 1 129 ? 6.559 11.896 8.310 1.00 92.56 129 GLU A O 1
ATOM 1049 N N . TYR A 1 130 ? 7.466 10.159 9.389 1.00 92.00 130 TYR A N 1
ATOM 1050 C CA . TYR A 1 130 ? 8.710 10.843 9.737 1.00 92.00 130 TYR A CA 1
ATOM 1051 C C . TYR A 1 130 ? 9.926 10.139 9.137 1.00 92.00 130 TYR A C 1
ATOM 1053 O O . TYR A 1 130 ? 10.266 9.020 9.522 1.00 92.00 130 TYR A O 1
ATOM 1061 N N . GLY A 1 131 ? 10.622 10.845 8.246 1.00 93.06 131 GLY A N 1
ATOM 1062 C CA . GLY A 1 131 ? 11.754 10.298 7.504 1.00 93.06 131 GLY A CA 1
ATOM 1063 C C . GLY A 1 131 ? 11.316 9.352 6.383 1.00 93.06 131 GLY A C 1
ATOM 1064 O O . GLY A 1 131 ? 10.150 9.317 6.003 1.00 93.06 131 GLY A O 1
ATOM 1065 N N . VAL A 1 132 ? 12.281 8.613 5.834 1.00 93.62 132 VAL A N 1
ATOM 1066 C CA . VAL A 1 132 ? 12.085 7.716 4.675 1.00 93.62 132 VAL A CA 1
ATOM 1067 C C . VAL A 1 132 ? 12.387 6.248 4.994 1.00 93.62 132 VAL A C 1
ATOM 1069 O O . VAL A 1 132 ? 12.266 5.390 4.128 1.00 93.62 132 VAL A O 1
ATOM 1072 N N . ASP A 1 133 ? 12.765 5.963 6.242 1.00 95.25 133 ASP A N 1
ATOM 1073 C CA . ASP A 1 133 ? 13.207 4.653 6.719 1.00 95.25 133 ASP A CA 1
ATOM 1074 C C . ASP A 1 133 ? 12.509 4.269 8.027 1.00 95.25 133 ASP A C 1
ATOM 1076 O O . ASP A 1 133 ? 12.072 5.129 8.801 1.00 95.25 133 ASP A O 1
ATOM 1080 N N . ASP A 1 134 ? 12.478 2.969 8.319 1.00 94.19 134 ASP A N 1
ATOM 1081 C CA . ASP A 1 134 ? 12.056 2.458 9.617 1.00 94.19 134 ASP A CA 1
ATOM 1082 C C . ASP A 1 134 ? 13.177 2.650 10.647 1.00 94.19 134 ASP A C 1
ATOM 1084 O O . ASP A 1 134 ? 14.189 1.944 10.667 1.00 94.19 134 ASP A O 1
ATOM 1088 N N . ASN A 1 135 ? 12.962 3.628 11.525 1.00 93.81 135 ASN A N 1
ATOM 1089 C CA . ASN A 1 135 ? 13.839 3.964 12.643 1.00 93.81 135 ASN A CA 1
ATOM 1090 C C . ASN A 1 135 ? 13.314 3.437 13.988 1.00 93.81 135 ASN A C 1
ATOM 1092 O O . ASN A 1 135 ? 13.744 3.903 15.043 1.00 93.81 135 ASN A O 1
ATOM 1096 N N . ALA A 1 136 ? 12.347 2.513 13.995 1.00 91.38 136 ALA A N 1
ATOM 1097 C CA . ALA A 1 136 ? 11.780 2.012 15.241 1.00 91.38 136 ALA A CA 1
ATOM 1098 C C . ALA A 1 136 ? 12.798 1.173 16.033 1.00 91.38 136 ALA A C 1
ATOM 1100 O O . ALA A 1 136 ? 12.816 1.242 17.263 1.00 91.38 136 ALA A O 1
ATOM 1101 N N . GLY A 1 137 ? 13.593 0.344 15.343 1.00 87.00 137 GLY A N 1
ATOM 1102 C CA . GLY A 1 137 ? 14.577 -0.582 15.924 1.00 87.00 137 GLY A CA 1
ATOM 1103 C C . GLY A 1 137 ? 15.935 0.036 16.271 1.00 87.00 137 GLY A C 1
ATOM 1104 O O . GLY A 1 137 ? 16.163 1.224 16.082 1.00 87.00 137 GLY A O 1
ATOM 1105 N N . ASP A 1 138 ? 16.856 -0.803 16.757 1.00 87.50 138 ASP A N 1
ATOM 1106 C CA . ASP A 1 138 ? 18.231 -0.393 17.105 1.00 87.50 138 ASP A CA 1
ATOM 1107 C C . ASP A 1 138 ? 19.080 -0.027 15.874 1.00 87.50 138 ASP A C 1
ATOM 1109 O O . ASP A 1 138 ? 20.092 0.666 15.979 1.00 87.50 138 ASP A O 1
ATOM 1113 N N . SER A 1 139 ? 18.675 -0.515 14.702 1.00 92.56 139 SER A N 1
ATOM 1114 C CA . SER A 1 139 ? 19.283 -0.225 13.408 1.00 92.56 139 SER A CA 1
ATOM 1115 C C . SER A 1 139 ? 18.226 0.291 12.444 1.00 92.56 139 SER A C 1
ATOM 1117 O O . SER A 1 139 ? 17.128 -0.265 12.391 1.00 92.56 139 SER A O 1
ATOM 1119 N N . VAL A 1 140 ? 18.598 1.289 11.643 1.00 93.81 140 VAL A N 1
ATOM 1120 C CA . VAL A 1 140 ? 17.775 1.794 10.540 1.00 93.81 140 VAL A CA 1
ATOM 1121 C C . VAL A 1 140 ? 17.522 0.671 9.535 1.00 93.81 140 VAL A C 1
ATOM 1123 O O . VAL A 1 140 ? 18.464 -0.010 9.119 1.00 93.81 140 VAL A O 1
ATOM 1126 N N . ALA A 1 141 ? 16.264 0.478 9.150 1.00 94.44 141 ALA A N 1
ATOM 1127 C CA . ALA A 1 141 ? 15.853 -0.492 8.144 1.00 94.44 141 ALA A CA 1
ATOM 1128 C C . ALA A 1 141 ? 15.103 0.197 7.000 1.00 94.44 141 ALA A C 1
ATOM 1130 O O . ALA A 1 141 ? 14.359 1.152 7.211 1.00 94.44 141 ALA A O 1
ATOM 1131 N N . ALA A 1 142 ? 15.283 -0.308 5.780 1.00 94.06 142 ALA A N 1
ATOM 1132 C CA . ALA A 1 142 ? 14.541 0.183 4.628 1.00 94.06 142 ALA A CA 1
ATOM 1133 C C . ALA A 1 142 ? 13.064 -0.212 4.732 1.00 94.06 142 ALA A C 1
ATOM 1135 O O . ALA A 1 142 ? 12.737 -1.325 5.154 1.00 94.06 142 ALA A O 1
ATOM 1136 N N . ILE A 1 143 ? 12.179 0.673 4.282 1.00 93.31 143 ILE A N 1
ATOM 1137 C CA . ILE A 1 143 ? 10.760 0.358 4.132 1.00 93.31 143 ILE A CA 1
ATOM 1138 C C . ILE A 1 143 ? 10.577 -0.398 2.813 1.00 93.31 143 ILE A C 1
ATOM 1140 O O . ILE A 1 143 ? 10.858 0.130 1.739 1.00 93.31 143 ILE A O 1
ATOM 1144 N N . ASP A 1 144 ? 10.104 -1.642 2.896 1.00 92.62 144 ASP A N 1
ATOM 1145 C CA . ASP A 1 144 ? 9.767 -2.438 1.716 1.00 92.62 144 ASP A CA 1
ATOM 1146 C C . ASP A 1 144 ? 8.468 -1.923 1.087 1.00 92.62 144 ASP A C 1
ATOM 1148 O O . ASP A 1 144 ? 7.374 -2.134 1.615 1.00 92.62 144 ASP A O 1
ATOM 1152 N N . ALA A 1 145 ? 8.599 -1.232 -0.041 1.00 93.12 145 ALA A N 1
ATOM 1153 C CA . ALA A 1 145 ? 7.487 -0.622 -0.757 1.00 93.12 145 ALA A CA 1
ATOM 1154 C C . ALA A 1 145 ? 7.515 -1.030 -2.227 1.00 93.12 145 ALA A C 1
ATOM 1156 O O . ALA A 1 145 ? 8.580 -1.092 -2.845 1.00 93.12 145 ALA A O 1
ATOM 1157 N N . TYR A 1 146 ? 6.345 -1.283 -2.813 1.00 94.31 146 TYR A N 1
ATOM 1158 C CA . TYR A 1 146 ? 6.247 -1.594 -4.234 1.00 94.31 146 TYR A CA 1
ATOM 1159 C C . TYR A 1 146 ? 4.960 -1.082 -4.871 1.00 94.31 146 TYR A C 1
ATOM 1161 O O . TYR A 1 146 ? 3.921 -0.977 -4.225 1.00 94.31 146 TYR A O 1
ATOM 1169 N N . ILE A 1 147 ? 5.042 -0.843 -6.178 1.00 93.44 147 ILE A N 1
ATOM 1170 C CA . ILE A 1 147 ? 3.903 -0.638 -7.069 1.00 93.44 147 ILE A CA 1
ATOM 1171 C C . ILE A 1 147 ? 3.935 -1.761 -8.101 1.00 93.44 147 ILE A C 1
ATOM 1173 O O . ILE A 1 147 ? 4.978 -2.048 -8.693 1.00 93.44 147 ILE A O 1
ATOM 1177 N N . GLU A 1 148 ? 2.793 -2.408 -8.307 1.00 90.81 148 GLU A N 1
ATOM 1178 C CA . GLU A 1 148 ? 2.620 -3.480 -9.285 1.00 90.81 148 GLU A CA 1
ATOM 1179 C C . GLU A 1 148 ? 1.511 -3.099 -10.266 1.00 90.81 148 GLU A C 1
ATOM 1181 O O . GLU A 1 148 ? 0.449 -2.622 -9.864 1.00 90.81 148 GLU A O 1
ATOM 1186 N N . SER A 1 149 ? 1.772 -3.260 -11.562 1.00 91.19 149 SER A N 1
ATOM 1187 C CA . SER A 1 149 ? 0.798 -2.952 -12.605 1.00 91.19 149 SER A CA 1
ATOM 1188 C C . SER A 1 149 ? -0.176 -4.108 -12.817 1.00 91.19 149 SER A C 1
ATOM 1190 O O . SER A 1 149 ? 0.124 -5.266 -12.533 1.00 91.19 149 SER A O 1
ATOM 1192 N N . ALA A 1 150 ? -1.311 -3.808 -13.447 1.00 87.75 150 ALA A N 1
ATOM 1193 C CA . ALA A 1 150 ? -2.089 -4.841 -14.116 1.00 87.75 150 ALA A CA 1
ATOM 1194 C C . ALA A 1 150 ? -1.275 -5.498 -15.251 1.00 87.75 150 ALA A C 1
ATOM 1196 O O . ALA A 1 150 ? -0.252 -4.972 -15.708 1.00 87.75 150 ALA A O 1
ATOM 1197 N N . GLU A 1 151 ? -1.756 -6.651 -15.708 1.00 86.75 151 GLU A N 1
ATOM 1198 C CA . GLU A 1 151 ? -1.228 -7.317 -16.896 1.00 86.75 151 GLU A CA 1
ATOM 1199 C C . GLU A 1 151 ? -1.517 -6.472 -18.145 1.00 86.75 151 GLU A C 1
ATOM 1201 O O . GLU A 1 151 ? -2.611 -5.927 -18.291 1.00 86.75 151 GLU A O 1
ATOM 1206 N N . PHE A 1 152 ? -0.538 -6.375 -19.043 1.00 86.88 152 PHE A N 1
ATOM 1207 C CA . PHE A 1 152 ? -0.645 -5.692 -20.328 1.00 86.88 152 PHE A CA 1
ATOM 1208 C C . PHE A 1 152 ? -0.223 -6.609 -21.480 1.00 86.88 152 PHE A C 1
ATOM 1210 O O . PHE A 1 152 ? 0.646 -7.474 -21.323 1.00 86.88 152 PHE A O 1
ATOM 1217 N N . ASP A 1 153 ? -0.827 -6.385 -22.642 1.00 86.75 153 ASP A N 1
ATOM 1218 C CA . ASP A 1 153 ? -0.533 -6.987 -23.941 1.00 86.75 153 ASP A CA 1
ATOM 1219 C C . ASP A 1 153 ? -0.445 -5.895 -25.027 1.00 86.75 153 ASP A C 1
ATOM 1221 O O . ASP A 1 153 ? -0.646 -4.709 -24.760 1.00 86.75 153 ASP A O 1
ATOM 1225 N N . ILE A 1 154 ? -0.037 -6.280 -26.240 1.00 83.19 154 ILE A N 1
ATOM 1226 C CA . ILE A 1 154 ? 0.120 -5.349 -27.373 1.00 83.19 154 ILE A CA 1
ATOM 1227 C C . ILE A 1 154 ? -1.134 -5.251 -28.247 1.00 83.19 154 ILE A C 1
ATOM 1229 O O . ILE A 1 154 ? -1.341 -4.239 -28.912 1.00 83.19 154 ILE A O 1
ATOM 1233 N N . ASP A 1 155 ? -1.917 -6.324 -28.289 1.00 80.19 155 ASP A N 1
ATOM 1234 C CA . ASP A 1 155 ? -3.115 -6.489 -29.106 1.00 80.19 155 ASP A CA 1
ATOM 1235 C C . ASP A 1 155 ? -3.889 -7.714 -28.585 1.00 80.19 155 ASP A C 1
ATOM 1237 O O . ASP A 1 155 ? -3.499 -8.308 -27.572 1.00 80.19 155 ASP A O 1
ATOM 1241 N N . ASP A 1 156 ? -4.935 -8.134 -29.301 1.00 72.69 156 ASP A N 1
ATOM 1242 C CA . ASP A 1 156 ? -5.640 -9.395 -29.061 1.00 72.69 156 ASP A CA 1
ATOM 1243 C C . ASP A 1 156 ? -4.656 -10.551 -28.774 1.00 72.69 156 ASP A C 1
ATOM 1245 O O . ASP A 1 156 ? -3.615 -10.710 -29.421 1.00 72.69 156 ASP A O 1
ATOM 1249 N N . GLY A 1 157 ? -4.996 -11.374 -27.774 1.00 66.75 157 GLY A N 1
ATOM 1250 C CA . GLY A 1 157 ? -4.084 -12.308 -27.093 1.00 66.75 157 GLY A CA 1
ATOM 1251 C C . GLY A 1 157 ? -3.480 -13.455 -27.924 1.00 66.75 157 GLY A C 1
ATOM 1252 O O . GLY A 1 157 ? -2.933 -14.408 -27.357 1.00 66.75 157 GLY A O 1
ATOM 1253 N N . ASP A 1 158 ? -3.582 -13.413 -29.251 1.00 71.81 158 ASP A N 1
ATOM 1254 C CA . ASP A 1 158 ? -2.898 -14.300 -30.190 1.00 71.81 158 ASP A CA 1
ATOM 1255 C C . ASP A 1 158 ? -1.564 -13.739 -30.721 1.00 71.81 158 ASP A C 1
ATOM 1257 O O . ASP A 1 158 ? -0.761 -14.509 -31.273 1.00 71.81 158 ASP A O 1
ATOM 1261 N N . HIS A 1 159 ? -1.291 -12.447 -30.517 1.00 77.75 159 HIS A N 1
ATOM 1262 C CA . HIS A 1 159 ? -0.024 -11.809 -30.869 1.00 77.75 159 HIS A CA 1
ATOM 1263 C C . HIS A 1 159 ? 0.982 -11.873 -29.719 1.00 77.75 159 HIS A C 1
ATOM 1265 O O . HIS A 1 159 ? 0.666 -11.656 -28.551 1.00 77.75 159 HIS A O 1
ATOM 1271 N N . PHE A 1 160 ? 2.237 -12.164 -30.056 1.00 81.75 160 PHE A N 1
ATOM 1272 C CA . PHE A 1 160 ? 3.337 -11.978 -29.117 1.00 81.75 160 PHE A CA 1
ATOM 1273 C C . PHE A 1 160 ? 3.850 -10.542 -29.213 1.00 81.75 160 PHE A C 1
ATOM 1275 O O . PHE A 1 160 ? 4.060 -10.025 -30.312 1.00 81.75 160 PHE A O 1
ATOM 1282 N N . MET A 1 161 ? 4.122 -9.930 -28.067 1.00 86.38 161 MET A N 1
ATOM 1283 C CA . MET A 1 161 ? 4.907 -8.709 -27.979 1.00 86.38 161 MET A CA 1
ATOM 1284 C C . MET A 1 161 ? 6.382 -9.047 -27.816 1.00 86.38 161 MET A C 1
ATOM 1286 O O . MET A 1 161 ? 6.751 -9.904 -27.012 1.00 86.38 161 MET A O 1
ATOM 1290 N N . TYR A 1 162 ? 7.226 -8.343 -28.560 1.00 87.00 162 TYR A N 1
ATOM 1291 C CA . TYR A 1 162 ? 8.647 -8.237 -28.274 1.00 87.00 162 TYR A CA 1
ATOM 1292 C C . TYR A 1 162 ? 8.928 -6.858 -27.693 1.00 87.00 162 TYR A C 1
ATOM 1294 O O . TYR A 1 162 ? 8.785 -5.841 -28.380 1.00 87.00 162 TYR A O 1
ATOM 1302 N N . VAL A 1 163 ? 9.334 -6.841 -26.430 1.00 87.56 163 VAL A N 1
ATOM 1303 C CA . VAL A 1 163 ? 9.794 -5.649 -25.724 1.00 87.56 163 VAL A CA 1
ATOM 1304 C C . VAL A 1 163 ? 11.312 -5.606 -25.829 1.00 87.56 163 VAL A C 1
ATOM 1306 O O . VAL A 1 163 ? 11.972 -6.645 -25.746 1.00 87.56 163 VAL A O 1
ATOM 1309 N N . TYR A 1 164 ? 11.867 -4.418 -26.075 1.00 88.38 164 TYR A N 1
ATOM 1310 C CA . TYR A 1 164 ? 13.320 -4.241 -26.213 1.00 88.38 164 TYR A CA 1
ATOM 1311 C C . TYR A 1 164 ? 13.904 -3.068 -25.426 1.00 88.38 164 TYR A C 1
ATOM 1313 O O . TYR A 1 164 ? 15.130 -2.998 -25.269 1.00 88.38 164 TYR A O 1
ATOM 1321 N N . ARG A 1 165 ? 13.061 -2.136 -24.977 1.00 90.31 165 ARG A N 1
ATOM 1322 C CA . ARG A 1 165 ? 13.459 -0.976 -24.184 1.00 90.31 165 ARG A CA 1
ATOM 1323 C C . ARG A 1 165 ? 12.306 -0.537 -23.294 1.00 90.31 165 ARG A C 1
ATOM 1325 O O . ARG A 1 165 ? 11.173 -0.424 -23.755 1.00 90.31 165 ARG A O 1
ATOM 1332 N N . THR A 1 166 ? 12.634 -0.196 -22.057 1.00 91.69 166 THR A N 1
ATOM 1333 C CA . THR A 1 166 ? 11.731 0.488 -21.136 1.00 91.69 166 THR A CA 1
ATOM 1334 C C . THR A 1 166 ? 12.402 1.772 -20.666 1.00 91.69 166 THR A C 1
ATOM 1336 O O . THR A 1 166 ? 13.599 1.795 -20.388 1.00 91.69 166 THR A O 1
ATOM 1339 N N . VAL A 1 167 ? 11.640 2.855 -20.611 1.00 93.56 167 VAL A N 1
ATOM 1340 C CA . VAL A 1 167 ? 12.037 4.128 -20.012 1.00 93.56 167 VAL A CA 1
ATOM 1341 C C . VAL A 1 167 ? 11.336 4.200 -18.657 1.00 93.56 167 VAL A C 1
ATOM 1343 O O . VAL A 1 167 ? 10.118 4.422 -18.633 1.00 93.56 167 VAL A O 1
ATOM 1346 N N . PRO A 1 168 ? 12.054 3.935 -17.551 1.00 91.62 168 PRO A N 1
ATOM 1347 C CA . PRO A 1 168 ? 11.490 4.092 -16.223 1.00 91.62 168 PRO A CA 1
ATOM 1348 C C . PRO A 1 168 ? 11.290 5.588 -15.958 1.00 91.62 168 PRO A C 1
ATOM 1350 O O . PRO A 1 168 ? 12.218 6.376 -16.104 1.00 91.62 168 PRO A O 1
ATOM 1353 N N . ASP A 1 169 ? 10.068 5.993 -15.630 1.00 92.56 169 ASP A N 1
ATOM 1354 C CA . ASP A 1 169 ? 9.765 7.368 -15.227 1.00 92.56 169 ASP A CA 1
ATOM 1355 C C . ASP A 1 169 ? 9.732 7.407 -13.700 1.00 92.56 169 ASP A C 1
ATOM 1357 O O . ASP A 1 169 ? 8.703 7.120 -13.088 1.00 92.56 169 ASP A O 1
ATOM 1361 N N . LEU A 1 170 ? 10.899 7.617 -13.094 1.00 93.50 170 LEU A N 1
ATOM 1362 C CA . LEU A 1 170 ? 11.108 7.568 -11.650 1.00 93.50 170 LEU A CA 1
ATOM 1363 C C . LEU A 1 170 ? 11.805 8.840 -11.182 1.00 93.50 170 LEU A C 1
ATOM 1365 O O . LEU A 1 170 ? 12.730 9.333 -11.827 1.00 93.50 170 LEU A O 1
ATOM 1369 N N . THR A 1 171 ? 11.377 9.350 -10.032 1.00 93.94 171 THR A N 1
ATOM 1370 C CA . THR A 1 171 ? 12.074 10.432 -9.335 1.00 93.94 171 THR A CA 1
ATOM 1371 C C . THR A 1 171 ? 12.379 10.010 -7.910 1.00 93.94 171 THR A C 1
ATOM 1373 O O . THR A 1 171 ? 11.593 9.294 -7.296 1.00 93.94 171 THR A O 1
ATOM 1376 N N . PHE A 1 172 ? 13.514 10.471 -7.387 1.00 95.25 172 PHE A N 1
ATOM 1377 C CA . PHE A 1 172 ? 13.989 10.134 -6.043 1.00 95.25 172 PHE A CA 1
ATOM 1378 C C . PHE A 1 172 ? 13.954 11.333 -5.088 1.00 95.25 172 PHE A C 1
ATOM 1380 O O . PHE A 1 172 ? 14.718 11.413 -4.124 1.00 95.25 172 PHE A O 1
ATOM 1387 N N . SER A 1 173 ? 13.083 12.305 -5.382 1.00 92.94 173 SER A N 1
ATOM 1388 C CA . SER A 1 173 ? 12.946 13.523 -4.586 1.00 92.94 173 SER A CA 1
ATOM 1389 C C . SER A 1 173 ? 12.556 13.188 -3.148 1.00 92.94 173 SER A C 1
ATOM 1391 O O . SER A 1 173 ? 11.664 12.377 -2.909 1.00 92.94 173 SER A O 1
ATOM 1393 N N . GLY A 1 174 ? 13.236 13.812 -2.187 1.00 91.62 174 GLY A N 1
ATOM 1394 C CA . GLY A 1 174 ? 13.038 13.539 -0.766 1.00 91.62 174 GLY A CA 1
ATOM 1395 C C . GLY A 1 174 ? 13.802 12.321 -0.245 1.00 91.62 174 GLY A C 1
ATOM 1396 O O . GLY A 1 174 ? 13.590 11.953 0.905 1.00 91.62 174 GLY A O 1
ATOM 1397 N N . SER A 1 175 ? 14.673 11.701 -1.051 1.00 94.75 175 SER A N 1
ATOM 1398 C CA . SER A 1 175 ? 15.672 10.751 -0.548 1.00 94.75 175 SER A CA 1
ATOM 1399 C C . SER A 1 175 ? 16.661 11.444 0.390 1.00 94.75 175 SER A C 1
ATOM 1401 O O . SER A 1 175 ? 16.834 12.662 0.344 1.00 94.75 175 SER A O 1
ATOM 1403 N N . THR A 1 176 ? 17.312 10.666 1.250 1.00 94.19 176 THR A N 1
ATOM 1404 C CA . THR A 1 176 ? 18.319 11.195 2.178 1.00 94.19 176 THR A CA 1
ATOM 1405 C C . THR A 1 176 ? 19.582 11.601 1.416 1.00 94.19 176 THR A C 1
ATOM 1407 O O . THR A 1 176 ? 20.049 10.860 0.554 1.00 94.19 176 THR A O 1
ATOM 1410 N N . ASP A 1 177 ? 20.168 12.754 1.741 1.00 86.50 177 ASP A N 1
ATOM 1411 C CA . ASP A 1 177 ? 21.387 13.226 1.077 1.00 86.50 177 ASP A CA 1
ATOM 1412 C C . ASP A 1 177 ? 22.522 12.186 1.176 1.00 86.50 177 ASP A C 1
ATOM 1414 O O . ASP A 1 177 ? 22.921 11.775 2.267 1.00 86.50 177 ASP A O 1
ATOM 1418 N N . GLY A 1 178 ? 23.054 11.772 0.021 1.00 85.25 178 GLY A N 1
ATOM 1419 C CA . GLY A 1 178 ? 24.142 10.793 -0.076 1.00 85.25 178 GLY A CA 1
ATOM 1420 C C . GLY A 1 178 ? 23.729 9.320 0.062 1.00 85.25 178 GLY A C 1
ATOM 1421 O O . GLY A 1 178 ? 24.606 8.484 0.266 1.00 85.25 178 GLY A O 1
ATOM 1422 N N . SER A 1 179 ? 22.435 8.983 -0.031 1.00 85.19 179 SER A N 1
ATOM 1423 C CA . SER A 1 179 ? 21.936 7.598 0.076 1.00 85.19 179 SER A CA 1
ATOM 1424 C C . SER A 1 179 ? 22.034 6.757 -1.210 1.00 85.19 179 SER A C 1
ATOM 1426 O O . SER A 1 179 ? 21.702 5.570 -1.176 1.00 85.19 179 SER A O 1
ATOM 1428 N N . ASP A 1 180 ? 22.505 7.337 -2.323 1.00 91.88 180 ASP A N 1
ATOM 1429 C CA . ASP A 1 180 ? 22.514 6.741 -3.671 1.00 91.88 180 ASP A CA 1
ATOM 1430 C C . ASP A 1 180 ? 21.179 6.029 -3.992 1.00 91.88 180 ASP A C 1
ATOM 1432 O O . ASP A 1 180 ? 21.155 4.805 -4.132 1.00 91.88 180 ASP A O 1
ATOM 1436 N N . PRO A 1 181 ? 20.036 6.731 -4.027 1.00 94.19 181 PRO A N 1
ATOM 1437 C CA . PRO A 1 181 ? 18.724 6.088 -4.041 1.00 94.19 181 PRO A CA 1
ATOM 1438 C C . PRO A 1 181 ? 18.513 5.203 -5.282 1.00 94.19 181 PRO A C 1
ATOM 1440 O O . PRO A 1 181 ? 18.881 5.566 -6.398 1.00 94.19 181 PRO A O 1
ATOM 1443 N N . GLU A 1 182 ? 17.916 4.024 -5.082 1.00 94.00 182 GLU A N 1
ATOM 1444 C CA . GLU A 1 182 ? 17.723 3.014 -6.133 1.00 94.00 182 GLU A CA 1
ATOM 1445 C C . GLU A 1 182 ? 16.436 2.214 -5.892 1.00 94.00 182 GLU A C 1
ATOM 1447 O O . GLU A 1 182 ? 16.126 1.838 -4.759 1.00 94.00 182 GLU A O 1
ATOM 1452 N N . VAL A 1 183 ? 15.714 1.894 -6.967 1.00 94.88 183 VAL A N 1
ATOM 1453 C CA . VAL A 1 183 ? 14.639 0.891 -6.958 1.00 94.88 183 VAL A CA 1
ATOM 1454 C C . VAL A 1 183 ? 14.951 -0.259 -7.907 1.00 94.88 183 VAL A C 1
ATOM 1456 O O . VAL A 1 183 ? 15.661 -0.113 -8.898 1.00 94.88 183 VAL A O 1
ATOM 1459 N N . THR A 1 184 ? 14.356 -1.417 -7.644 1.00 94.88 184 THR A N 1
ATOM 1460 C CA . THR A 1 184 ? 14.368 -2.551 -8.569 1.00 94.88 184 THR A CA 1
ATOM 1461 C C . THR A 1 184 ? 13.144 -2.485 -9.476 1.00 94.88 184 THR A C 1
ATOM 1463 O O . THR A 1 184 ? 12.008 -2.663 -9.027 1.00 94.88 184 THR A O 1
ATOM 1466 N N . PHE A 1 185 ? 13.367 -2.252 -10.768 1.00 93.38 185 PHE A N 1
ATOM 1467 C CA . PHE A 1 185 ? 12.347 -2.319 -11.809 1.00 93.38 185 PHE A CA 1
ATOM 1468 C C . PHE A 1 185 ? 12.322 -3.727 -12.400 1.00 93.38 185 PHE A C 1
ATOM 1470 O O . PHE A 1 185 ? 13.276 -4.156 -13.041 1.00 93.38 185 PHE A O 1
ATOM 1477 N N . SER A 1 186 ? 11.228 -4.449 -12.198 1.00 90.44 186 SER A N 1
ATOM 1478 C CA . SER A 1 186 ? 11.083 -5.850 -12.594 1.00 90.44 186 SER A CA 1
ATOM 1479 C C . SER A 1 186 ? 9.996 -5.997 -13.653 1.00 90.44 186 SER A C 1
ATOM 1481 O O . SER A 1 186 ? 8.918 -5.410 -13.524 1.00 90.44 186 SER A O 1
ATOM 1483 N N . ILE A 1 187 ? 10.245 -6.806 -14.686 1.00 87.38 187 ILE A N 1
ATOM 1484 C CA . ILE A 1 187 ? 9.224 -7.166 -15.683 1.00 87.38 187 ILE A CA 1
ATOM 1485 C C . ILE A 1 187 ? 8.991 -8.668 -15.669 1.00 87.38 187 ILE A C 1
ATOM 1487 O O . ILE A 1 187 ? 9.927 -9.452 -15.831 1.00 87.38 187 ILE A O 1
ATOM 1491 N N . TYR A 1 188 ? 7.727 -9.055 -15.520 1.00 85.38 188 TYR A N 1
ATOM 1492 C CA . TYR A 1 188 ? 7.298 -10.442 -15.412 1.00 85.38 188 TYR A CA 1
ATOM 1493 C C . TYR A 1 188 ? 6.486 -10.849 -16.645 1.00 85.38 188 TYR A C 1
ATOM 1495 O O . TYR A 1 188 ? 5.289 -10.562 -16.722 1.00 85.38 188 TYR A O 1
ATOM 1503 N N . PRO A 1 189 ? 7.110 -11.521 -17.622 1.00 81.75 189 PRO A N 1
ATOM 1504 C CA . PRO A 1 189 ? 6.410 -12.076 -18.774 1.00 81.75 189 PRO A CA 1
ATOM 1505 C C . PRO A 1 189 ? 5.559 -13.286 -18.370 1.00 81.75 189 PRO A C 1
ATOM 1507 O O . PRO A 1 189 ? 5.977 -14.124 -17.570 1.00 81.75 189 PRO A O 1
ATOM 1510 N N . LYS A 1 190 ? 4.374 -13.417 -18.971 1.00 74.56 190 LYS A N 1
ATOM 1511 C CA . LYS A 1 190 ? 3.445 -14.534 -18.763 1.00 74.56 190 LYS A CA 1
ATOM 1512 C C . LYS A 1 190 ? 3.221 -15.320 -20.051 1.00 74.56 190 LYS A C 1
ATOM 1514 O O . LYS A 1 190 ? 3.132 -14.760 -21.146 1.00 74.56 190 LYS A O 1
ATOM 1519 N N . LYS A 1 191 ? 3.064 -16.641 -19.895 1.00 67.06 191 LYS A N 1
ATOM 1520 C CA . LYS A 1 191 ? 2.696 -17.558 -20.987 1.00 67.06 191 LYS A CA 1
ATOM 1521 C C . LYS A 1 191 ? 1.266 -17.330 -21.478 1.00 67.06 191 LYS A C 1
ATOM 1523 O O . LYS A 1 191 ? 1.024 -17.265 -22.681 1.00 67.06 191 LYS A O 1
ATOM 1528 N N . SER A 1 192 ? 0.347 -17.239 -20.520 1.00 65.19 192 SER A N 1
ATOM 1529 C CA . SER A 1 192 ? -1.101 -17.166 -20.716 1.00 65.19 192 SER A CA 1
ATOM 1530 C C . SER A 1 192 ? -1.761 -16.514 -19.500 1.00 65.19 192 SER A C 1
ATOM 1532 O O . SER A 1 192 ? -1.220 -16.593 -18.386 1.00 65.19 192 SER A O 1
ATOM 1534 N N . SER A 1 193 ? -2.966 -15.975 -19.688 1.00 65.56 193 SER A N 1
ATOM 1535 C CA . SER A 1 193 ? -3.803 -15.484 -18.592 1.00 65.56 193 SER A CA 1
ATOM 1536 C C . SER A 1 193 ? -4.044 -16.582 -17.546 1.00 65.56 193 SER A C 1
ATOM 1538 O O . SER A 1 193 ? -4.129 -17.770 -17.860 1.00 65.56 193 SER A O 1
ATOM 1540 N N . GLY A 1 194 ? -4.070 -16.199 -16.267 1.00 61.28 194 GLY A N 1
ATOM 1541 C CA . GLY A 1 194 ? -4.253 -17.137 -15.150 1.00 61.28 194 GLY A CA 1
ATOM 1542 C C . GLY A 1 194 ? -3.039 -18.010 -14.792 1.00 61.28 194 GLY A C 1
ATOM 1543 O O . GLY A 1 194 ? -3.114 -18.763 -13.824 1.00 61.28 194 GLY A O 1
ATOM 1544 N N . SER A 1 195 ? -1.909 -17.897 -15.504 1.00 62.19 195 SER A N 1
ATOM 1545 C CA . SER A 1 195 ? -0.649 -18.510 -15.048 1.00 62.19 195 SER A CA 1
ATOM 1546 C C . SER A 1 195 ? -0.204 -17.847 -13.731 1.00 62.19 195 SER A C 1
ATOM 1548 O O . SER A 1 195 ? -0.318 -16.617 -13.639 1.00 62.19 195 SER A O 1
ATOM 1550 N N . PRO A 1 196 ? 0.291 -18.598 -12.724 1.00 56.66 196 PRO A N 1
ATOM 1551 C CA . PRO A 1 196 ? 0.788 -18.004 -11.485 1.00 56.66 196 PRO A CA 1
ATOM 1552 C C . PRO A 1 196 ? 1.883 -16.969 -11.764 1.00 56.66 196 PRO A C 1
ATOM 1554 O O . PRO A 1 196 ? 2.694 -17.158 -12.678 1.00 56.66 196 PRO A O 1
ATOM 1557 N N . ALA A 1 197 ? 1.911 -15.890 -10.976 1.00 53.16 197 ALA A N 1
ATOM 1558 C CA . ALA A 1 197 ? 2.973 -14.886 -11.013 1.00 53.16 197 ALA A CA 1
ATOM 1559 C C . ALA A 1 197 ? 4.353 -15.567 -10.974 1.00 53.16 197 ALA A C 1
ATOM 1561 O O . ALA A 1 197 ? 4.572 -16.491 -10.191 1.00 53.16 197 ALA A O 1
ATOM 1562 N N . GLY A 1 198 ? 5.262 -15.164 -11.864 1.00 50.22 198 GLY A N 1
ATOM 1563 C CA . GLY A 1 198 ? 6.593 -15.770 -11.959 1.00 50.22 198 GLY A CA 1
ATOM 1564 C C . GLY A 1 198 ? 6.650 -17.179 -12.567 1.00 50.22 198 GLY A C 1
ATOM 1565 O O . GLY A 1 198 ? 7.712 -17.789 -12.511 1.00 50.22 198 GLY A O 1
ATOM 1566 N N . THR A 1 199 ? 5.571 -17.704 -13.166 1.00 46.91 199 THR A N 1
ATOM 1567 C CA . THR A 1 199 ? 5.662 -18.904 -14.020 1.00 46.91 199 THR A CA 1
ATOM 1568 C C . THR A 1 199 ? 6.126 -18.470 -15.411 1.00 46.91 199 THR A C 1
ATOM 1570 O O . THR A 1 199 ? 5.310 -17.922 -16.163 1.00 46.91 199 THR A O 1
ATOM 1573 N N . PRO A 1 200 ? 7.412 -18.662 -15.767 1.00 48.84 200 PRO A N 1
ATOM 1574 C CA . PRO A 1 200 ? 7.919 -18.229 -17.059 1.00 48.84 200 PRO A CA 1
ATOM 1575 C C . PRO A 1 200 ? 7.156 -18.933 -18.181 1.00 48.84 200 PRO A C 1
ATOM 1577 O O . PRO A 1 200 ? 6.738 -20.090 -18.049 1.00 48.84 200 PRO A O 1
ATOM 1580 N N . ALA A 1 201 ? 6.989 -18.242 -19.308 1.00 49.66 201 ALA A N 1
ATOM 1581 C CA . ALA A 1 201 ? 6.660 -18.928 -20.547 1.00 49.66 201 ALA A CA 1
ATOM 1582 C C . ALA A 1 201 ? 7.705 -20.029 -20.763 1.00 49.66 201 ALA A C 1
ATOM 1584 O O . ALA A 1 201 ? 8.906 -19.762 -20.710 1.00 49.66 201 ALA A O 1
ATOM 1585 N N . ALA A 1 202 ? 7.249 -21.279 -20.905 1.00 43.09 202 ALA A N 1
ATOM 1586 C CA . ALA A 1 202 ? 8.141 -22.356 -21.309 1.00 43.09 202 ALA A CA 1
ATOM 1587 C C . ALA A 1 202 ? 8.819 -21.907 -22.614 1.00 43.09 202 ALA A C 1
ATOM 1589 O O . ALA A 1 202 ? 8.139 -21.411 -23.509 1.00 43.09 202 ALA A O 1
ATOM 1590 N N . ASP A 1 203 ? 10.147 -21.998 -22.627 1.00 41.59 203 ASP A N 1
ATOM 1591 C CA . ASP A 1 203 ? 11.094 -21.281 -23.489 1.00 41.59 203 ASP A CA 1
ATOM 1592 C C . ASP A 1 203 ? 11.374 -19.806 -23.121 1.00 41.59 203 ASP A C 1
ATOM 1594 O O . ASP A 1 203 ? 11.062 -18.853 -23.827 1.00 41.59 203 ASP A O 1
ATOM 1598 N N . THR A 1 204 ? 12.152 -19.669 -22.042 1.00 43.56 204 THR A N 1
ATOM 1599 C CA . THR A 1 204 ? 13.199 -18.645 -21.854 1.00 43.56 204 THR A CA 1
ATOM 1600 C C . THR A 1 204 ? 12.768 -17.178 -21.782 1.00 43.56 204 THR A C 1
ATOM 1602 O O . THR A 1 204 ? 13.305 -16.349 -22.509 1.00 43.56 204 THR A O 1
ATOM 1605 N N . VAL A 1 205 ? 11.927 -16.798 -20.816 1.00 49.75 205 VAL A N 1
ATOM 1606 C CA . VAL A 1 205 ? 12.078 -15.456 -20.225 1.00 49.75 205 VAL A CA 1
ATOM 1607 C C . VAL A 1 205 ? 11.785 -15.490 -18.724 1.00 49.75 205 VAL A C 1
ATOM 1609 O O . VAL A 1 205 ? 10.645 -15.659 -18.296 1.00 49.75 205 VAL A O 1
ATOM 1612 N N . SER A 1 206 ? 12.838 -15.353 -17.923 1.00 54.38 206 SER A N 1
ATOM 1613 C CA . SER A 1 206 ? 12.763 -15.107 -16.484 1.00 54.38 206 SER A CA 1
ATOM 1614 C C . SER A 1 206 ? 12.323 -13.670 -16.214 1.00 54.38 206 SER A C 1
ATOM 1616 O O . SER A 1 206 ? 12.606 -12.777 -17.014 1.00 54.38 206 SER A O 1
ATOM 1618 N N . ALA A 1 207 ? 11.683 -13.441 -15.066 1.00 62.47 207 ALA A N 1
ATOM 1619 C CA . ALA A 1 207 ? 11.617 -12.105 -14.492 1.00 62.47 207 ALA A CA 1
ATOM 1620 C C . ALA A 1 207 ? 13.012 -11.468 -14.544 1.00 62.47 207 ALA A C 1
ATOM 1622 O O . ALA A 1 207 ? 13.998 -12.126 -14.198 1.00 62.47 207 ALA A O 1
ATOM 1623 N N . ALA A 1 208 ? 13.096 -10.248 -15.059 1.00 73.62 208 ALA A N 1
ATOM 1624 C CA . ALA A 1 208 ? 14.353 -9.528 -15.141 1.00 73.62 208 ALA A CA 1
ATOM 1625 C C . ALA A 1 208 ? 14.274 -8.311 -14.230 1.00 73.62 208 ALA A C 1
ATOM 1627 O O . ALA A 1 208 ? 13.398 -7.463 -14.413 1.00 73.62 208 ALA A O 1
ATOM 1628 N N . ASP A 1 209 ? 15.196 -8.274 -13.273 1.00 85.38 209 ASP A N 1
ATOM 1629 C CA . ASP A 1 209 ? 15.342 -7.212 -12.291 1.00 85.38 209 ASP A CA 1
ATOM 1630 C C . ASP A 1 209 ? 16.385 -6.223 -12.813 1.00 85.38 209 ASP A C 1
ATOM 1632 O O . ASP A 1 209 ? 17.520 -6.593 -13.131 1.00 85.38 209 ASP A O 1
ATOM 1636 N N . TYR A 1 210 ? 15.987 -4.961 -12.925 1.00 89.31 210 TYR A N 1
ATOM 1637 C CA . TYR A 1 210 ? 16.839 -3.870 -13.368 1.00 89.31 210 TYR A CA 1
ATOM 1638 C C . TYR A 1 210 ? 16.979 -2.871 -12.218 1.00 89.31 210 TYR A C 1
ATOM 1640 O O . TYR A 1 210 ? 15.970 -2.270 -11.840 1.00 89.31 210 TYR A O 1
ATOM 1648 N N . PRO A 1 211 ? 18.182 -2.674 -11.650 1.00 91.94 211 PRO A N 1
ATOM 1649 C CA . PRO A 1 211 ? 18.405 -1.550 -10.752 1.00 91.94 211 PRO A CA 1
ATOM 1650 C C . PRO A 1 211 ? 18.210 -0.250 -11.537 1.00 91.94 211 PRO A C 1
ATOM 1652 O O . PRO A 1 211 ? 18.715 -0.107 -12.655 1.00 91.94 211 PRO A O 1
ATOM 1655 N N . VAL A 1 212 ? 17.422 0.661 -10.979 1.00 91.44 212 VAL A N 1
ATOM 1656 C CA . VAL A 1 212 ? 17.142 1.982 -11.537 1.00 91.44 212 VAL A CA 1
ATOM 1657 C C . VAL A 1 212 ? 17.463 3.007 -10.465 1.00 91.44 212 VAL A C 1
ATOM 1659 O O . VAL A 1 212 ? 16.834 3.019 -9.409 1.00 91.44 212 VAL A O 1
ATOM 1662 N N . ASP A 1 213 ? 18.430 3.862 -10.768 1.00 92.06 213 ASP A N 1
ATOM 1663 C CA . ASP A 1 213 ? 18.833 5.017 -9.971 1.00 92.06 213 ASP A CA 1
ATOM 1664 C C . ASP A 1 213 ? 18.429 6.330 -10.668 1.00 92.06 213 ASP A C 1
ATOM 1666 O O . ASP A 1 213 ? 17.807 6.335 -11.736 1.00 92.06 213 ASP A O 1
ATOM 1670 N N . GLU A 1 214 ? 18.798 7.465 -10.079 1.00 87.69 214 GLU A N 1
ATOM 1671 C CA . GLU A 1 214 ? 18.507 8.799 -10.621 1.00 87.69 214 GLU A CA 1
ATOM 1672 C C . GLU A 1 214 ? 19.158 9.095 -11.989 1.00 87.69 214 GLU A C 1
ATOM 1674 O O . GLU A 1 214 ? 18.716 9.995 -12.707 1.00 87.69 214 GLU A O 1
ATOM 1679 N N . PHE A 1 215 ? 20.184 8.336 -12.385 1.00 89.81 215 PHE A N 1
ATOM 1680 C CA . PHE A 1 215 ? 20.899 8.506 -13.654 1.00 89.81 215 PHE A CA 1
ATOM 1681 C C . PHE A 1 215 ? 20.398 7.552 -14.747 1.00 89.81 215 PHE A C 1
ATOM 1683 O O . PHE A 1 215 ? 20.778 7.667 -15.922 1.00 89.81 215 PHE A O 1
ATOM 1690 N N . THR A 1 216 ? 19.523 6.614 -14.391 1.00 90.75 216 THR A N 1
ATOM 1691 C CA . THR A 1 216 ? 19.019 5.584 -15.292 1.00 90.75 216 THR A CA 1
ATOM 1692 C C . THR A 1 216 ? 17.912 6.135 -16.191 1.00 90.75 216 THR A C 1
ATOM 1694 O O . THR A 1 216 ? 16.733 6.148 -15.859 1.00 90.75 216 THR A O 1
ATOM 1697 N N . SER A 1 217 ? 18.292 6.554 -17.399 1.00 89.62 217 SER A N 1
ATOM 1698 C CA . SER A 1 217 ? 17.346 7.080 -18.401 1.00 89.62 217 SER A CA 1
ATOM 1699 C C . SER A 1 217 ? 16.565 6.005 -19.166 1.00 89.62 217 SER A C 1
ATOM 1701 O O . SER A 1 217 ? 15.485 6.269 -19.692 1.00 89.62 217 SER A O 1
ATOM 1703 N N . GLN A 1 218 ? 17.119 4.800 -19.293 1.00 91.19 218 GLN A N 1
ATOM 1704 C CA . GLN A 1 218 ? 16.500 3.691 -20.012 1.00 91.19 218 GLN A CA 1
ATOM 1705 C C . GLN A 1 218 ? 17.093 2.359 -19.562 1.00 91.19 218 GLN A C 1
ATOM 1707 O O . GLN A 1 218 ? 18.283 2.263 -19.265 1.00 91.19 218 GLN A O 1
ATOM 1712 N N . ILE A 1 219 ? 16.275 1.316 -19.610 1.00 91.50 219 ILE A N 1
ATOM 1713 C CA . ILE A 1 219 ? 16.672 -0.066 -19.358 1.00 91.50 219 ILE A CA 1
ATOM 1714 C C . ILE A 1 219 ? 16.412 -0.908 -20.610 1.00 91.50 219 ILE A C 1
ATOM 1716 O O . ILE A 1 219 ? 15.410 -0.746 -21.314 1.00 91.50 219 ILE A O 1
ATOM 1720 N N . TYR A 1 220 ? 17.344 -1.807 -20.920 1.00 88.44 220 TYR A N 1
ATOM 1721 C CA . TYR A 1 220 ? 17.226 -2.703 -22.068 1.00 88.44 220 TYR A CA 1
ATOM 1722 C C . TYR A 1 220 ? 16.521 -3.991 -21.652 1.00 88.44 220 TYR A C 1
ATOM 1724 O O . TYR A 1 220 ? 17.138 -4.968 -21.228 1.00 88.44 220 TYR A O 1
ATOM 1732 N N . THR A 1 221 ? 15.204 -3.973 -21.797 1.00 83.62 221 THR A N 1
ATOM 1733 C CA . THR A 1 221 ? 14.289 -5.052 -21.441 1.00 83.62 221 THR A CA 1
ATOM 1734 C C . THR A 1 221 ? 14.024 -5.901 -22.671 1.00 83.62 221 THR A C 1
ATOM 1736 O O . THR A 1 221 ? 13.156 -5.579 -23.465 1.00 83.62 221 THR A O 1
ATOM 1739 N N . ARG A 1 222 ? 14.820 -6.951 -22.901 1.00 84.69 222 ARG A N 1
ATOM 1740 C CA . ARG A 1 222 ? 14.675 -7.813 -24.087 1.00 84.69 222 ARG A CA 1
ATOM 1741 C C . ARG A 1 222 ? 13.906 -9.073 -23.739 1.00 84.69 222 ARG A C 1
ATOM 1743 O O . ARG A 1 222 ? 14.485 -10.008 -23.194 1.00 84.69 222 ARG A O 1
ATOM 1750 N N . PHE A 1 223 ? 12.627 -9.110 -24.091 1.00 82.38 223 PHE A N 1
ATOM 1751 C CA . PHE A 1 223 ? 11.821 -10.311 -23.925 1.00 82.38 223 PHE A CA 1
ATOM 1752 C C . PHE A 1 223 ? 10.688 -10.424 -24.935 1.00 82.38 223 PHE A C 1
ATOM 1754 O O . PHE A 1 223 ? 10.258 -9.441 -25.535 1.00 82.38 223 PHE A O 1
ATOM 1761 N N . ARG A 1 224 ? 10.180 -11.650 -25.076 1.00 82.88 224 ARG A N 1
ATOM 1762 C CA . ARG A 1 224 ? 8.990 -11.968 -25.857 1.00 82.88 224 ARG A CA 1
ATOM 1763 C C . ARG A 1 224 ? 7.937 -12.595 -24.952 1.00 82.88 224 ARG A C 1
ATOM 1765 O O . ARG A 1 224 ? 8.233 -13.559 -24.254 1.00 82.88 224 ARG A O 1
ATOM 1772 N N . ALA A 1 225 ? 6.720 -12.068 -24.961 1.00 80.81 225 ALA A N 1
ATOM 1773 C CA . ALA A 1 225 ? 5.611 -12.606 -24.174 1.00 80.81 225 ALA A CA 1
ATOM 1774 C C . ALA A 1 225 ? 4.268 -12.281 -24.828 1.00 80.81 225 ALA A C 1
ATOM 1776 O O . ALA A 1 225 ? 4.208 -11.460 -25.735 1.00 80.81 225 ALA A O 1
ATOM 1777 N N . ARG A 1 226 ? 3.185 -12.925 -24.387 1.00 80.06 226 ARG A N 1
ATOM 1778 C CA . ARG A 1 226 ? 1.824 -12.501 -24.769 1.00 80.06 226 ARG A CA 1
ATOM 1779 C C . ARG A 1 226 ? 1.306 -11.424 -23.836 1.00 80.06 226 ARG A C 1
ATOM 1781 O O . ARG A 1 226 ? 0.719 -10.455 -24.279 1.00 80.06 226 ARG A O 1
ATOM 1788 N N . GLN A 1 227 ? 1.573 -11.613 -22.550 1.00 84.62 227 GLN A N 1
ATOM 1789 C CA . GLN A 1 227 ? 1.197 -10.701 -21.485 1.00 84.62 227 GLN A CA 1
ATOM 1790 C C . GLN A 1 227 ? 2.401 -10.490 -20.577 1.00 84.62 227 GLN A C 1
ATOM 1792 O O . GLN A 1 227 ? 3.260 -11.369 -20.470 1.00 84.62 227 GLN A O 1
ATOM 1797 N N . ALA A 1 228 ? 2.476 -9.346 -19.920 1.00 86.12 228 ALA A N 1
ATOM 1798 C CA . ALA A 1 228 ? 3.449 -9.092 -18.870 1.00 86.12 228 ALA A CA 1
ATOM 1799 C C . ALA A 1 228 ? 2.865 -8.135 -17.833 1.00 86.12 228 ALA A C 1
ATOM 1801 O O . ALA A 1 228 ? 1.866 -7.475 -18.091 1.00 86.12 228 ALA A O 1
ATOM 1802 N N . TYR A 1 229 ? 3.490 -8.053 -16.667 1.00 88.12 229 TYR A N 1
ATOM 1803 C CA . TYR A 1 229 ? 3.238 -6.985 -15.703 1.00 88.12 229 TYR A CA 1
ATOM 1804 C C . TYR A 1 229 ? 4.566 -6.434 -15.187 1.00 88.12 229 TYR A C 1
ATOM 1806 O O . TYR A 1 229 ? 5.612 -7.087 -15.281 1.00 88.12 229 TYR A O 1
ATOM 1814 N N . ILE A 1 230 ? 4.525 -5.209 -14.675 1.00 90.50 230 ILE A N 1
ATOM 1815 C CA . ILE A 1 230 ? 5.673 -4.521 -14.090 1.00 90.50 230 ILE A CA 1
ATOM 1816 C C . ILE A 1 230 ? 5.519 -4.499 -12.579 1.00 90.50 230 ILE A C 1
ATOM 1818 O O . ILE A 1 230 ? 4.425 -4.283 -12.060 1.00 90.50 230 ILE A O 1
ATOM 1822 N N . LYS A 1 231 ? 6.642 -4.649 -11.883 1.00 92.12 231 LYS A N 1
ATOM 1823 C CA . LYS A 1 231 ? 6.756 -4.357 -10.460 1.00 92.12 231 LYS A CA 1
ATOM 1824 C C . LYS A 1 231 ? 7.943 -3.442 -10.225 1.00 92.12 231 LYS A C 1
ATOM 1826 O O . LYS A 1 231 ? 9.052 -3.762 -10.639 1.00 92.12 231 LYS A O 1
ATOM 1831 N N . VAL A 1 232 ? 7.722 -2.333 -9.537 1.00 94.56 232 VAL A N 1
ATOM 1832 C CA . VAL A 1 232 ? 8.791 -1.451 -9.063 1.00 94.56 232 VAL A CA 1
ATOM 1833 C C . VAL A 1 232 ? 8.832 -1.565 -7.552 1.00 94.56 232 VAL A C 1
ATOM 1835 O O . VAL A 1 232 ? 7.802 -1.369 -6.913 1.00 94.56 232 VAL A O 1
ATOM 1838 N N . ARG A 1 233 ? 9.983 -1.937 -6.988 1.00 95.06 233 ARG A N 1
ATOM 1839 C CA . ARG A 1 233 ? 10.147 -2.199 -5.553 1.00 95.06 233 ARG A CA 1
ATOM 1840 C C . ARG A 1 233 ? 11.362 -1.465 -4.998 1.00 95.06 233 ARG A C 1
ATOM 1842 O O . ARG A 1 233 ? 12.418 -1.487 -5.622 1.00 95.06 233 ARG A O 1
ATOM 1849 N N . SER A 1 234 ? 11.228 -0.884 -3.812 1.00 94.75 234 SER A N 1
ATOM 1850 C CA . SER A 1 234 ? 12.330 -0.319 -3.033 1.00 94.75 234 SER A CA 1
ATOM 1851 C C . SER A 1 234 ? 12.575 -1.152 -1.780 1.00 94.75 234 SER A C 1
ATOM 1853 O O . SER A 1 234 ? 11.634 -1.499 -1.070 1.00 94.75 234 SER A O 1
ATOM 1855 N N . THR A 1 235 ? 13.844 -1.457 -1.513 1.00 94.31 235 THR A N 1
ATOM 1856 C CA . THR A 1 235 ? 14.318 -2.086 -0.267 1.00 94.31 235 THR A CA 1
ATOM 1857 C C . THR A 1 235 ? 15.630 -1.454 0.215 1.00 94.31 235 THR A C 1
ATOM 1859 O O . THR A 1 235 ? 16.393 -2.090 0.944 1.00 94.31 235 THR A O 1
ATOM 1862 N N . LYS A 1 236 ? 15.945 -0.234 -0.243 1.00 94.56 236 LYS A N 1
ATOM 1863 C CA . LYS A 1 236 ? 17.200 0.465 0.057 1.00 94.56 236 LYS A CA 1
ATOM 1864 C C . LYS A 1 236 ? 16.961 1.583 1.069 1.00 94.56 236 LYS A C 1
ATOM 1866 O O . LYS A 1 236 ? 15.984 2.317 0.967 1.00 94.56 236 LYS A O 1
ATOM 1871 N N . ILE A 1 237 ? 17.866 1.693 2.042 1.00 95.44 237 ILE A N 1
ATOM 1872 C CA . ILE A 1 237 ? 17.816 2.727 3.083 1.00 95.44 237 ILE A CA 1
ATOM 1873 C C . ILE A 1 237 ? 17.984 4.108 2.443 1.00 95.44 237 ILE A C 1
ATOM 1875 O O . ILE A 1 237 ? 18.730 4.266 1.475 1.00 95.44 237 ILE A O 1
ATOM 1879 N N . GLY A 1 238 ? 17.300 5.110 2.982 1.00 95.44 238 GLY A N 1
ATOM 1880 C CA . GLY A 1 238 ? 17.409 6.497 2.554 1.00 95.44 238 GLY A CA 1
ATOM 1881 C C . GLY A 1 238 ? 16.766 6.767 1.197 1.00 95.44 238 GLY A C 1
ATOM 1882 O O . GLY A 1 238 ? 17.048 7.814 0.612 1.00 95.44 238 GLY A O 1
ATOM 1883 N N . THR A 1 239 ? 15.950 5.844 0.681 1.00 95.25 239 THR A N 1
ATOM 1884 C CA . THR A 1 239 ? 15.343 5.930 -0.654 1.00 95.25 239 THR A CA 1
ATOM 1885 C C . THR A 1 239 ? 13.881 6.348 -0.559 1.00 95.25 239 THR A C 1
ATOM 1887 O O . THR A 1 239 ? 13.028 5.569 -0.141 1.00 95.25 239 THR A O 1
ATOM 1890 N N . ASN A 1 240 ? 13.583 7.558 -1.028 1.00 95.12 240 ASN A N 1
ATOM 1891 C CA . ASN A 1 240 ? 12.230 7.984 -1.371 1.00 95.12 240 ASN A CA 1
ATOM 1892 C C . ASN A 1 240 ? 12.082 7.935 -2.889 1.00 95.12 240 ASN A C 1
ATOM 1894 O O . ASN A 1 240 ? 13.014 8.293 -3.608 1.00 95.12 240 ASN A O 1
ATOM 1898 N N . TRP A 1 241 ? 10.938 7.485 -3.388 1.00 94.69 241 TRP A N 1
ATOM 1899 C CA . TRP A 1 241 ? 10.736 7.302 -4.817 1.00 94.69 241 TRP A CA 1
ATOM 1900 C C . TRP A 1 241 ? 9.293 7.581 -5.221 1.00 94.69 241 TRP A C 1
ATOM 1902 O O . TRP A 1 241 ? 8.348 7.312 -4.483 1.00 94.69 241 TRP A O 1
ATOM 1912 N N . GLN A 1 242 ? 9.128 8.110 -6.429 1.00 94.69 242 GLN A N 1
ATOM 1913 C CA . GLN A 1 242 ? 7.830 8.353 -7.045 1.00 94.69 242 GLN A CA 1
ATOM 1914 C C . GLN A 1 242 ? 7.844 7.810 -8.466 1.00 94.69 242 GLN A C 1
ATOM 1916 O O . GLN A 1 242 ? 8.741 8.132 -9.249 1.00 94.69 242 GLN A O 1
ATOM 1921 N N . LEU A 1 243 ? 6.839 6.996 -8.790 1.00 94.06 243 LEU A N 1
ATOM 1922 C CA . LEU A 1 243 ? 6.621 6.462 -10.129 1.00 94.06 243 LEU A CA 1
ATOM 1923 C C . LEU A 1 243 ? 5.707 7.401 -10.919 1.00 94.06 243 LEU A C 1
ATOM 1925 O O . LEU A 1 243 ? 4.580 7.663 -10.507 1.00 94.06 243 LEU A O 1
ATOM 1929 N N . GLY A 1 244 ? 6.195 7.880 -12.058 1.00 92.81 244 GLY A N 1
ATOM 1930 C CA . GLY A 1 244 ? 5.409 8.616 -13.040 1.00 92.81 244 GLY A CA 1
ATOM 1931 C C . GLY A 1 244 ? 4.719 7.675 -14.029 1.00 92.81 244 GLY A C 1
ATOM 1932 O O . GLY A 1 244 ? 4.043 6.721 -13.647 1.00 92.81 244 GLY A O 1
ATOM 1933 N N . ALA A 1 245 ? 4.899 7.934 -15.322 1.00 92.06 245 ALA A N 1
ATOM 1934 C CA . ALA A 1 245 ? 4.358 7.137 -16.417 1.00 92.06 245 ALA A CA 1
ATOM 1935 C C . ALA A 1 245 ? 5.480 6.401 -17.179 1.00 92.06 245 ALA A C 1
ATOM 1937 O O . ALA A 1 245 ? 6.022 6.932 -18.158 1.00 92.06 245 ALA A O 1
ATOM 1938 N N . PRO A 1 246 ? 5.829 5.159 -16.781 1.00 92.19 246 PRO A N 1
ATOM 1939 C CA . PRO A 1 246 ? 6.788 4.345 -17.516 1.00 92.19 246 PRO A CA 1
ATOM 1940 C C . PRO A 1 246 ? 6.378 4.170 -18.976 1.00 92.19 246 PRO A C 1
ATOM 1942 O O . PRO A 1 246 ? 5.206 3.959 -19.292 1.00 92.19 246 PRO A O 1
ATOM 1945 N N . ARG A 1 247 ? 7.360 4.203 -19.878 1.00 91.56 247 ARG A N 1
ATOM 1946 C CA . ARG A 1 247 ? 7.138 3.958 -21.310 1.00 91.56 247 ARG A CA 1
ATOM 1947 C C . ARG A 1 247 ? 7.833 2.679 -21.728 1.00 91.56 247 ARG A C 1
ATOM 1949 O O . ARG A 1 247 ? 9.001 2.473 -21.407 1.00 91.56 247 ARG A O 1
ATOM 1956 N N . ILE A 1 248 ? 7.121 1.832 -22.458 1.00 90.31 248 ILE A N 1
ATOM 1957 C CA . ILE A 1 248 ? 7.624 0.541 -22.922 1.00 90.31 248 ILE A CA 1
ATOM 1958 C C . ILE A 1 248 ? 7.582 0.539 -24.440 1.00 90.31 248 ILE A C 1
ATOM 1960 O O . ILE A 1 248 ? 6.518 0.706 -25.035 1.00 90.31 248 ILE A O 1
ATOM 1964 N N . ASP A 1 249 ? 8.734 0.313 -25.059 1.00 90.56 249 ASP A N 1
ATOM 1965 C CA . ASP A 1 249 ? 8.801 0.102 -26.494 1.00 90.56 249 ASP A CA 1
ATOM 1966 C C . ASP A 1 249 ? 8.574 -1.377 -26.800 1.00 90.56 249 ASP A C 1
ATOM 1968 O O . ASP A 1 249 ? 9.386 -2.246 -26.456 1.00 90.56 249 ASP A O 1
ATOM 1972 N N . MET A 1 250 ? 7.464 -1.646 -27.481 1.00 89.31 250 MET A N 1
ATOM 1973 C CA . MET A 1 250 ? 7.037 -2.983 -27.870 1.00 89.31 250 MET A CA 1
ATOM 1974 C C . MET A 1 250 ? 6.687 -3.036 -29.357 1.00 89.31 250 MET A C 1
ATOM 1976 O O . MET A 1 250 ? 6.217 -2.058 -29.937 1.00 89.31 250 MET A O 1
ATOM 1980 N N . LYS A 1 251 ? 6.922 -4.190 -29.985 1.00 89.00 251 LYS A N 1
ATOM 1981 C CA . LYS A 1 251 ? 6.502 -4.470 -31.364 1.00 89.00 251 LYS A CA 1
ATOM 1982 C C . LYS A 1 251 ? 5.856 -5.853 -31.476 1.00 89.00 251 LYS A C 1
ATOM 1984 O O . LYS A 1 251 ? 6.244 -6.746 -30.717 1.00 89.00 251 LYS A O 1
ATOM 1989 N N . PRO A 1 252 ? 4.934 -6.063 -32.430 1.00 87.62 252 PRO A N 1
ATOM 1990 C CA . PRO A 1 252 ? 4.411 -7.394 -32.709 1.00 87.62 252 PRO A CA 1
ATOM 1991 C C . PRO A 1 252 ? 5.532 -8.322 -33.189 1.00 87.62 252 PRO A C 1
ATOM 1993 O O . PRO A 1 252 ? 6.334 -7.942 -34.046 1.00 87.62 252 PRO A O 1
ATOM 1996 N N . ASP A 1 253 ? 5.587 -9.537 -32.646 1.00 81.56 253 ASP A N 1
ATOM 1997 C CA . ASP A 1 253 ? 6.611 -10.539 -32.957 1.00 81.56 253 ASP A CA 1
ATOM 1998 C C . ASP A 1 253 ? 6.000 -11.932 -33.160 1.00 81.56 253 ASP A C 1
ATOM 2000 O O . ASP A 1 253 ? 6.170 -12.872 -32.376 1.00 81.56 253 ASP A O 1
ATOM 2004 N N . GLY A 1 254 ? 5.247 -12.052 -34.254 1.00 75.50 254 GLY A N 1
ATOM 2005 C CA . GLY A 1 254 ? 4.599 -13.287 -34.686 1.00 75.50 254 GLY A CA 1
ATOM 2006 C C . GLY A 1 254 ? 3.257 -13.570 -34.003 1.00 75.50 254 GLY A C 1
ATOM 2007 O O . GLY A 1 254 ? 2.866 -12.931 -33.028 1.00 75.50 254 GLY A O 1
ATOM 2008 N N . ARG A 1 255 ? 2.552 -14.567 -34.547 1.00 66.81 255 ARG A N 1
ATOM 2009 C CA . ARG A 1 255 ? 1.219 -15.003 -34.115 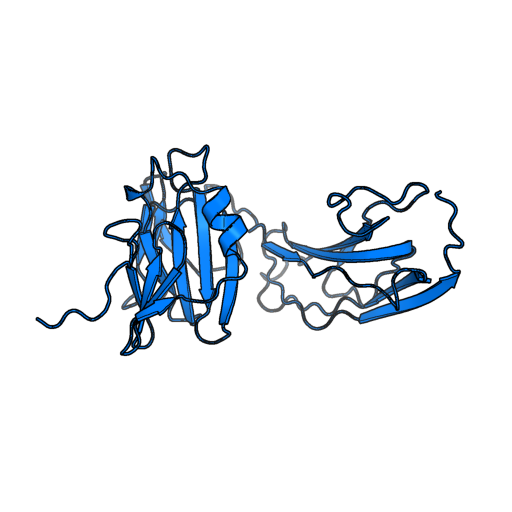1.00 66.81 255 ARG A CA 1
ATOM 2010 C C . ARG A 1 255 ? 1.268 -16.458 -33.670 1.00 66.81 255 ARG A C 1
ATOM 2012 O O . ARG A 1 255 ? 1.902 -17.285 -34.328 1.00 66.81 255 ARG A O 1
ATOM 2019 N N . ALA A 1 256 ? 0.595 -16.791 -32.577 1.00 59.84 256 ALA A N 1
ATOM 2020 C CA . ALA A 1 256 ? 0.496 -18.171 -32.125 1.00 59.84 256 ALA A CA 1
ATOM 2021 C C . ALA A 1 256 ? -0.535 -18.948 -32.957 1.00 59.84 256 ALA A C 1
ATOM 2023 O O . ALA A 1 256 ? -1.731 -18.920 -32.678 1.00 59.84 256 ALA A O 1
ATOM 2024 N N . THR A 1 257 ? -0.089 -19.698 -33.962 1.00 51.88 257 THR A N 1
ATOM 2025 C CA . THR A 1 257 ? -0.948 -20.666 -34.657 1.00 51.88 257 THR A CA 1
ATOM 2026 C C . THR A 1 257 ? -1.071 -21.944 -33.827 1.00 51.88 257 THR A C 1
ATOM 2028 O O . THR A 1 257 ? -0.385 -22.920 -34.102 1.00 51.88 257 THR A O 1
ATOM 2031 N N . GLY A 1 258 ? -1.900 -21.926 -32.777 1.00 47.94 258 GLY A N 1
ATOM 2032 C CA . GLY A 1 258 ? -2.513 -23.115 -32.152 1.00 47.94 258 GLY A CA 1
ATOM 2033 C C . GLY A 1 258 ? -1.620 -24.248 -31.611 1.00 47.94 258 GLY A C 1
ATOM 2034 O O . GLY A 1 258 ? -2.160 -25.236 -31.125 1.00 47.94 258 GLY A O 1
ATOM 2035 N N . GLY A 1 259 ? -0.293 -24.148 -31.667 1.00 40.38 259 GLY A N 1
ATOM 2036 C CA . GLY A 1 259 ? 0.638 -25.160 -31.172 1.00 40.38 259 GLY A CA 1
ATOM 2037 C C . GLY A 1 259 ? 1.359 -24.647 -29.939 1.00 40.38 259 GLY A C 1
ATOM 2038 O O . GLY A 1 259 ? 2.093 -23.666 -30.024 1.00 40.38 259 GLY A O 1
ATOM 2039 N N . GLY A 1 260 ? 1.122 -25.286 -28.794 1.00 47.91 260 GLY A N 1
ATOM 2040 C CA . GLY A 1 260 ? 1.883 -25.021 -27.582 1.00 47.91 260 GLY A CA 1
ATOM 2041 C C . GLY A 1 260 ? 3.373 -25.279 -27.801 1.00 47.91 260 GLY A C 1
ATOM 2042 O O . GLY A 1 260 ? 3.757 -26.362 -28.234 1.00 47.91 260 GLY A O 1
ATOM 2043 N N . ALA A 1 261 ? 4.174 -24.280 -27.459 1.00 35.06 261 ALA A N 1
ATOM 2044 C CA . ALA A 1 261 ? 5.512 -24.420 -26.911 1.00 35.06 261 ALA A CA 1
ATOM 2045 C C . ALA A 1 261 ? 5.530 -23.522 -25.669 1.00 35.06 261 ALA A C 1
ATOM 2047 O O . ALA A 1 261 ? 5.009 -22.386 -25.772 1.00 35.06 261 ALA A O 1
#

pLDDT: mean 88.43, std 13.05, range [35.06, 98.5]

Sequence (261 aa):
AQLLGDNISIMSPNAAVFASGAVYWMGVDKFYAYDGRVQTLPCDLRRYVFSDISLVQSLQVFAGTNEGFNEVWWFYCSADSTTVDRYVVFNYLEKVWYYGTMARTAWSDSGLRDYPQSADYNNRILNQEYGVDDNAGDSVAAIDAYIESAEFDIDDGDHFMYVYRTVPDLTFSGSTDGSDPEVTFSIYPKKSSGSPAGTPAADTVSAADYPVDEFTSQIYTRFRARQAYIKVRSTKIGTNWQLGAPRIDMKPDGRATGGGA

Foldseek 3Di:
DDDQDDPWAALEPAQWDDDDQKIWGDGQQFIWIGNPHIDTQDDPCSCVDNVFFASVLSHQWHWEDARVQQKIKIWGATNPDPFTFKMKMARPVVRDIDIDTDGFSDWAYVPPHPFTWTAGPVRDIDGPPPAQFPPPDPDTWHDKDKDKDDKDFDDPLQWKKWWFKKFFQKDFPRFDPPQQAKKWKKKFADADPPDPTQPHQPPDDGIDTDIDTPPDGMDTDTDIHSIMMIMIIDGGPRTDMDGDDMDIDIDTDDGDPPDGD

Radius of gyration: 21.69 Å; chains: 1; bounding box: 58×44×59 Å